Protein AF-A0A9E4KTX5-F1 (afdb_monomer_lite)

Foldseek 3Di:
DDDDPDDDPVVVVVVVVVVVVVVVVVVVVVVVVVVVVVVVVVVVLVVVLVVLVVQLVVCVVVVVLVSNLVSLVVNVVSDPDDPVSVVVSVVSVVVVVPDDDPDDDDDDPDPDPPPDDPLQVQLVVCVVVLVLVSNVVSLVVVCVVPVVPPDPSSLVSLLVSLLVVLLVCLLVLNLVVSLVSLVVSCVSPVDPVSVLSNLLSVLSNQLVVCPPPPLVSNLVSLVVCCVRPVVSNPSLVSNVVSLQVVLVVCVVVVNLVSSLVSCVVCVVSCPVVPCVVVNVVSVVSNVVVDD

Sequence (291 aa):
MALPRMIPPWFRFAVLGLCLAALLVLAGTGLWGWERGKASAHMLNQARLSNLREELDAHIAEGRIAEAVAIGEQLAAAEKLDWGRSEQIRVLRQQLQDQPAITPEAQVPQPTPVPRPAAFTRAEVAFANKDWAAALAQLEQLRTEDPDVVDVGYLNLMERIYIQWARELVQADRGEEALLQLEVAKALRGSPAVANEIKAALHYQESQSYWDTNWPRAIDEIRHIYTWDPEYVDTTHRLVQAVLLYRERAVWRGDSCLAFLYLDTIQDLLRELDLDHVREDLQQRCSAAGG

Radius of gyration: 29.67 Å; chains: 1; bounding box: 95×44×89 Å

Secondary structure (DSSP, 8-state):
--------HHHHHHHHHHHHHHHHHHHHHHHHHHHHHHHHHHHHHHHHHHHHHHHHHHHHHTT-HHHHHHHHHHHHHHS---HHHHHHHHHHHHHHHHS--------PPPP--PPPPHHHHHHHHHHHTT-HHHHHHHHHHHHHH-GGG-SHHHHHHHHHHHHHHHHHHHHTT-HHHHHHHHHHHHHH---HHHHHHHHHHHHHHHHHHTTTT-HHHHHHHHHHHHHH-TTSTTHHHHHHHHHHHHHHHHHHTT-HHHHHHHHHTTGGG-TTTT-HHHHHHHHHHHHHH--

Structure (mmCIF, N/CA/C/O backbone):
data_AF-A0A9E4KTX5-F1
#
_entry.id   AF-A0A9E4KTX5-F1
#
loop_
_atom_site.group_PDB
_atom_site.id
_atom_site.type_symbol
_atom_site.label_atom_id
_atom_site.label_alt_id
_atom_site.label_comp_id
_atom_site.label_asym_id
_atom_site.label_entity_id
_atom_site.label_seq_id
_atom_site.pdbx_PDB_ins_code
_atom_site.Cartn_x
_atom_site.Cartn_y
_atom_site.Cartn_z
_atom_site.occupancy
_atom_site.B_iso_or_equiv
_atom_site.auth_seq_id
_atom_site.auth_comp_id
_atom_site.auth_asym_id
_atom_site.auth_atom_id
_atom_site.pdbx_PDB_model_num
ATOM 1 N N . MET A 1 1 ? 65.678 16.283 47.564 1.00 46.09 1 MET A N 1
ATOM 2 C CA . MET A 1 1 ? 65.145 17.306 46.638 1.00 46.09 1 MET A CA 1
ATOM 3 C C . MET A 1 1 ? 63.661 17.034 46.426 1.00 46.09 1 MET A C 1
ATOM 5 O O . MET A 1 1 ? 63.326 15.910 46.099 1.00 46.09 1 MET A O 1
ATOM 9 N N . ALA A 1 2 ? 62.833 18.043 46.724 1.00 45.56 2 ALA A N 1
ATOM 10 C CA . ALA A 1 2 ? 61.385 18.201 46.495 1.00 45.56 2 ALA A CA 1
ATOM 11 C C . ALA A 1 2 ? 60.452 16.976 46.672 1.00 45.56 2 ALA A C 1
ATOM 13 O O . ALA A 1 2 ? 60.263 16.179 45.760 1.00 45.56 2 ALA A O 1
ATOM 14 N N . LEU A 1 3 ? 59.777 16.906 47.829 1.00 46.44 3 LEU A N 1
ATOM 15 C CA . LEU A 1 3 ? 58.562 16.102 48.031 1.00 46.44 3 LEU A CA 1
ATOM 16 C C . LEU A 1 3 ? 57.438 16.589 47.089 1.00 46.44 3 LEU A C 1
ATOM 18 O O . LEU A 1 3 ? 57.246 17.804 46.968 1.00 46.44 3 LEU A O 1
ATOM 22 N N . PRO A 1 4 ? 56.667 15.689 46.448 1.00 61.72 4 PRO A N 1
ATOM 23 C CA . PRO A 1 4 ? 55.545 16.081 45.605 1.00 61.72 4 PRO A CA 1
ATOM 24 C C . PRO A 1 4 ? 54.457 16.741 46.462 1.00 61.72 4 PRO A C 1
ATOM 26 O O . PRO A 1 4 ? 53.970 16.161 47.433 1.00 61.72 4 PRO A O 1
ATOM 29 N N . ARG A 1 5 ? 54.072 17.974 46.107 1.00 63.44 5 ARG A N 1
ATOM 30 C CA . ARG A 1 5 ? 52.943 18.681 46.724 1.00 63.44 5 ARG A CA 1
ATOM 31 C C . ARG A 1 5 ? 51.670 17.860 46.505 1.00 63.44 5 ARG A C 1
ATOM 33 O O . ARG A 1 5 ? 51.157 17.801 45.390 1.00 63.44 5 ARG A O 1
ATOM 40 N N . MET A 1 6 ? 51.166 17.231 47.568 1.00 67.81 6 MET A N 1
ATOM 41 C CA . MET A 1 6 ? 49.845 16.603 47.583 1.00 67.81 6 MET A CA 1
ATOM 42 C C . MET A 1 6 ? 48.803 17.675 47.266 1.00 67.81 6 MET A C 1
ATOM 44 O O . MET A 1 6 ? 48.586 18.599 48.048 1.00 67.81 6 MET A O 1
ATOM 48 N N . ILE A 1 7 ? 48.190 17.572 46.088 1.00 72.44 7 ILE A N 1
ATOM 49 C CA . ILE A 1 7 ? 47.091 18.446 45.688 1.00 72.44 7 ILE A CA 1
ATOM 50 C C . ILE A 1 7 ? 45.925 18.174 46.647 1.00 72.44 7 ILE A C 1
ATOM 52 O O . ILE A 1 7 ? 45.496 17.020 46.757 1.00 72.44 7 ILE A O 1
ATOM 56 N N . PRO A 1 8 ? 45.418 19.194 47.353 1.00 76.94 8 PRO A N 1
ATOM 57 C CA . PRO A 1 8 ? 44.371 18.995 48.335 1.00 76.94 8 PRO A CA 1
ATOM 58 C C . PRO A 1 8 ? 43.062 18.553 47.653 1.00 76.94 8 PRO A C 1
ATOM 60 O O . PRO A 1 8 ? 42.752 19.001 46.545 1.00 76.94 8 PRO A O 1
ATOM 63 N N . PRO A 1 9 ? 42.273 17.672 48.291 1.00 75.75 9 PRO A N 1
ATOM 64 C CA . PRO A 1 9 ? 41.125 17.012 47.663 1.00 75.75 9 PRO A CA 1
ATOM 65 C C . PRO A 1 9 ? 40.044 17.987 47.174 1.00 75.75 9 PRO A C 1
ATOM 67 O O . PRO A 1 9 ? 39.409 17.717 46.158 1.00 75.75 9 PRO A O 1
ATOM 70 N N . TRP A 1 10 ? 39.889 19.156 47.807 1.00 77.88 10 TRP A N 1
ATOM 71 C CA . TRP A 1 10 ? 38.947 20.197 47.367 1.00 77.88 10 TRP A CA 1
ATOM 72 C C . TRP A 1 10 ? 39.272 20.756 45.972 1.00 77.88 10 TRP A C 1
ATOM 74 O O . TRP A 1 10 ? 38.363 21.106 45.222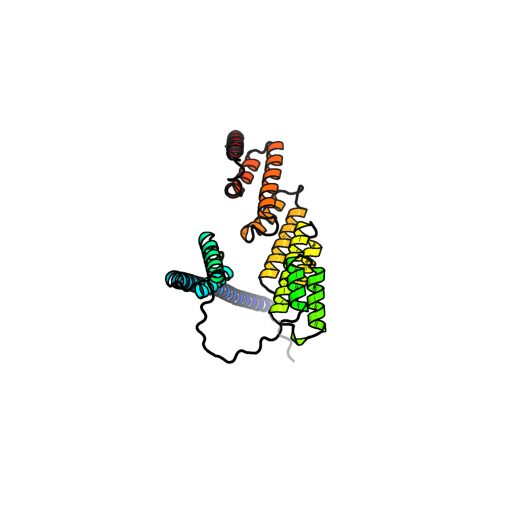 1.00 77.88 10 TRP A O 1
ATOM 84 N N . PHE A 1 11 ? 40.549 20.768 45.578 1.00 81.12 11 PHE A N 1
ATOM 85 C CA . PHE A 1 11 ? 40.973 21.249 44.263 1.00 81.12 11 PHE A CA 1
ATOM 86 C C . PHE A 1 11 ? 40.526 20.296 43.144 1.00 81.12 11 PHE A C 1
ATOM 88 O O . PHE A 1 11 ? 40.160 20.734 42.057 1.00 81.12 11 PHE A O 1
ATOM 95 N N . ARG A 1 12 ? 40.477 18.984 43.423 1.00 77.44 12 ARG A N 1
ATOM 96 C CA . ARG A 1 12 ? 39.971 17.981 42.471 1.00 77.44 12 ARG A CA 1
ATOM 97 C C . ARG A 1 12 ? 38.473 18.150 42.220 1.00 77.44 12 ARG A C 1
ATOM 99 O O . ARG A 1 12 ? 38.049 18.081 41.072 1.00 77.44 12 ARG A O 1
ATOM 106 N N . PHE A 1 13 ? 37.693 18.432 43.265 1.00 79.50 13 PHE A N 1
ATOM 107 C CA . PHE A 1 13 ? 36.256 18.694 43.131 1.00 79.50 13 PHE A CA 1
ATOM 108 C C . PHE A 1 13 ? 35.965 20.013 42.403 1.00 79.50 13 PHE A C 1
ATOM 110 O O . PHE A 1 13 ? 35.056 20.057 41.578 1.00 79.50 13 PHE A O 1
ATOM 117 N N . ALA A 1 14 ? 36.768 21.057 42.635 1.00 82.44 14 ALA A N 1
ATOM 118 C CA . ALA A 1 14 ? 36.624 22.336 41.938 1.00 82.44 14 ALA A CA 1
ATOM 119 C C . ALA A 1 14 ? 36.867 22.211 40.421 1.00 82.44 14 ALA A C 1
ATOM 121 O O . ALA A 1 14 ? 36.094 22.746 39.627 1.00 82.44 14 ALA A O 1
ATOM 122 N N . VAL A 1 15 ? 37.895 21.458 40.009 1.00 84.06 15 VAL A N 1
ATOM 123 C CA . VAL A 1 15 ? 38.186 21.214 38.584 1.00 84.06 15 VAL A CA 1
ATOM 124 C C . VAL A 1 15 ? 37.078 20.386 37.924 1.00 84.06 15 VAL A C 1
ATOM 126 O O . VAL A 1 15 ? 36.619 20.738 36.840 1.00 84.06 15 VAL A O 1
ATOM 129 N N . LEU A 1 16 ? 36.591 19.336 38.594 1.00 84.31 16 LEU A N 1
ATOM 130 C CA . LEU A 1 16 ? 35.486 18.508 38.092 1.00 84.31 16 LEU A CA 1
ATOM 131 C C . LEU A 1 16 ? 34.190 19.312 37.914 1.00 84.31 16 LEU A C 1
ATOM 133 O O . LEU A 1 16 ? 33.531 19.183 36.883 1.00 84.31 16 LEU A O 1
ATOM 137 N N . GLY A 1 17 ? 33.854 20.177 38.876 1.00 86.69 17 GLY A N 1
ATOM 138 C CA . GLY A 1 17 ? 32.685 21.054 38.786 1.00 86.69 17 GLY A CA 1
ATOM 139 C C . GLY A 1 17 ? 32.770 22.047 37.623 1.00 86.69 17 GLY A C 1
ATOM 140 O O . GLY A 1 17 ? 31.787 22.248 36.911 1.00 86.69 17 GLY A O 1
ATOM 141 N N . LEU A 1 18 ? 33.953 22.618 37.375 1.00 88.00 18 LEU A N 1
ATOM 142 C CA . LEU A 1 18 ? 34.165 23.577 36.289 1.00 88.00 18 LEU A CA 1
ATOM 143 C C . LEU A 1 18 ? 34.110 22.912 34.903 1.00 88.00 18 LEU A C 1
ATOM 145 O O . LEU A 1 18 ? 33.516 23.470 33.980 1.00 88.00 18 LEU A O 1
ATOM 149 N N . CYS A 1 19 ? 34.646 21.696 34.761 1.00 86.81 19 CYS A N 1
ATOM 150 C CA . CYS A 1 19 ? 34.501 20.907 33.535 1.00 86.81 19 CYS A CA 1
ATOM 151 C C . CYS A 1 19 ? 33.034 20.554 33.244 1.00 86.81 19 CYS A C 1
ATOM 153 O O . CYS A 1 19 ? 32.600 20.649 32.096 1.00 86.81 19 CYS A O 1
ATOM 155 N N . LEU A 1 20 ? 32.257 20.192 34.270 1.00 88.81 20 LEU A N 1
ATOM 156 C CA . LEU A 1 20 ? 30.836 19.875 34.112 1.00 88.81 20 LEU A CA 1
ATOM 157 C C . LEU A 1 20 ? 30.024 21.109 33.686 1.00 88.81 20 LEU A C 1
ATOM 159 O O . LEU A 1 20 ? 29.199 21.025 32.778 1.00 88.81 20 LEU A O 1
ATOM 163 N N . ALA A 1 21 ? 30.298 22.271 34.285 1.00 86.69 21 ALA A N 1
ATOM 164 C CA . ALA A 1 21 ? 29.657 23.529 33.906 1.00 86.69 21 ALA A CA 1
ATOM 165 C C . ALA A 1 21 ? 29.984 23.932 32.455 1.00 86.69 21 ALA A C 1
ATOM 167 O O . ALA A 1 21 ? 29.089 24.332 31.712 1.00 86.69 21 ALA A O 1
ATOM 168 N N . ALA A 1 22 ? 31.239 23.770 32.021 1.00 85.88 22 ALA A N 1
ATOM 169 C CA . ALA A 1 22 ? 31.639 24.042 30.640 1.00 85.88 22 ALA A CA 1
ATOM 170 C C . ALA A 1 22 ? 30.937 23.110 29.633 1.00 85.88 22 ALA A C 1
ATOM 172 O O . ALA A 1 22 ? 30.480 23.569 28.586 1.00 85.88 22 ALA A O 1
ATOM 173 N N . LEU A 1 23 ? 30.787 21.823 29.966 1.00 85.38 23 LEU A N 1
ATOM 174 C CA . LEU A 1 23 ? 30.044 20.865 29.140 1.00 85.38 23 LEU A CA 1
ATOM 175 C C . LEU A 1 23 ? 28.558 21.225 29.024 1.00 85.38 23 LEU A C 1
ATOM 177 O O . LEU A 1 23 ? 27.999 21.132 27.934 1.00 85.38 23 LEU A O 1
ATOM 181 N N . LEU A 1 24 ? 27.930 21.688 30.108 1.00 85.75 24 LEU A N 1
ATOM 182 C CA . LEU A 1 24 ? 26.529 22.119 30.086 1.00 85.75 24 LEU A CA 1
ATOM 183 C C . LEU A 1 24 ? 26.315 23.371 29.222 1.00 85.75 24 LEU A C 1
ATOM 185 O O . LEU A 1 24 ? 25.328 23.443 28.493 1.00 85.75 24 LEU A O 1
ATOM 189 N N . VAL A 1 25 ? 27.250 24.327 29.241 1.00 83.50 25 VAL A N 1
ATOM 190 C CA . VAL A 1 25 ? 27.189 25.516 28.372 1.00 83.50 25 VAL A CA 1
ATOM 191 C C . VAL A 1 25 ? 27.346 25.134 26.897 1.00 83.50 25 VAL A C 1
ATOM 193 O O . VAL A 1 25 ? 26.590 25.626 26.061 1.00 83.50 25 VAL A O 1
ATOM 196 N N . LEU A 1 26 ? 28.270 24.224 26.570 1.00 79.12 26 LEU A N 1
ATOM 197 C CA . LEU A 1 26 ? 28.454 23.728 25.199 1.00 79.12 26 LEU A CA 1
ATOM 198 C C . LEU A 1 26 ? 27.251 22.908 24.702 1.00 79.12 26 LEU A C 1
ATOM 200 O O . LEU A 1 26 ? 26.855 23.034 23.544 1.00 79.12 26 LEU A O 1
ATOM 204 N N . ALA A 1 27 ? 26.628 22.108 25.570 1.00 76.62 27 ALA A N 1
ATOM 205 C CA . ALA A 1 27 ? 25.407 21.379 25.235 1.00 76.62 27 ALA A CA 1
ATOM 206 C C . ALA A 1 27 ? 24.216 22.330 25.009 1.00 76.62 27 ALA A C 1
ATOM 208 O O . ALA A 1 27 ? 23.449 22.152 24.062 1.00 76.62 27 ALA A O 1
ATOM 209 N N . GLY A 1 28 ? 24.090 23.376 25.833 1.00 72.25 28 GLY A N 1
ATOM 210 C CA . GLY A 1 28 ? 23.030 24.378 25.710 1.00 72.25 28 GLY A CA 1
ATOM 211 C C . GLY A 1 28 ? 23.091 25.171 24.402 1.00 72.25 28 GLY A C 1
ATOM 212 O O . GLY A 1 28 ? 22.061 25.374 23.759 1.00 72.25 28 GLY A O 1
ATOM 213 N N . THR A 1 29 ? 24.284 25.578 23.955 1.00 72.31 29 THR A N 1
ATOM 214 C CA . THR A 1 29 ? 24.439 26.310 22.683 1.00 72.31 29 THR A CA 1
ATOM 215 C C . THR A 1 29 ? 24.218 25.420 21.458 1.00 72.31 29 THR A C 1
ATOM 217 O O . THR A 1 29 ? 23.645 25.885 20.471 1.00 72.31 29 THR A O 1
ATOM 220 N N . GLY A 1 30 ? 24.587 24.136 21.527 1.00 66.50 30 GLY A N 1
ATOM 221 C CA . GLY A 1 30 ? 24.311 23.158 20.469 1.00 66.50 30 GLY A CA 1
ATOM 222 C C . GLY A 1 30 ? 22.814 22.903 20.257 1.00 66.50 30 GLY A C 1
ATOM 223 O O . GLY A 1 30 ? 22.344 22.891 19.118 1.00 66.50 30 GLY A O 1
ATOM 224 N N . LEU A 1 31 ? 22.045 22.780 21.345 1.00 67.00 31 LEU A N 1
ATOM 225 C CA . LEU A 1 31 ? 20.591 22.577 21.276 1.00 67.00 31 LEU A CA 1
ATOM 226 C C . LEU A 1 31 ? 19.858 23.798 20.692 1.00 67.00 31 LEU A C 1
ATOM 228 O O . LEU A 1 31 ? 18.940 23.637 19.890 1.00 67.00 31 LEU A O 1
ATOM 232 N N . TRP A 1 32 ? 20.312 25.017 21.003 1.00 63.56 32 TRP A N 1
ATOM 233 C CA . TRP A 1 32 ? 19.724 26.254 20.468 1.00 63.56 32 TRP A CA 1
ATOM 234 C C . TRP A 1 32 ? 19.961 26.451 18.959 1.00 63.56 32 TRP A C 1
ATOM 236 O O . TRP A 1 32 ? 19.121 27.025 18.262 1.00 63.56 32 TRP A O 1
ATOM 246 N N . GLY A 1 33 ? 21.087 25.961 18.429 1.00 65.06 33 GLY A N 1
ATOM 247 C CA . GLY A 1 33 ? 21.372 25.986 16.990 1.00 65.06 33 GLY A CA 1
ATOM 248 C C . GLY A 1 33 ? 20.505 25.015 16.181 1.00 65.06 33 GLY A C 1
ATOM 249 O O . GLY A 1 33 ? 20.108 25.328 15.057 1.00 65.06 33 GLY A O 1
ATOM 250 N N . TRP A 1 34 ? 20.162 23.862 16.760 1.00 62.12 34 TRP A N 1
ATOM 251 C CA . TRP A 1 34 ? 19.388 22.819 16.081 1.00 62.12 34 TRP A CA 1
ATOM 252 C C . TRP A 1 34 ? 17.925 23.216 15.836 1.00 62.12 34 TRP A C 1
ATOM 254 O O . TRP A 1 34 ? 17.382 22.934 14.767 1.00 62.12 34 TRP A O 1
ATOM 264 N N . GLU A 1 35 ? 17.294 23.931 16.771 1.00 58.22 35 GLU A N 1
ATOM 265 C CA . GLU A 1 35 ? 15.907 24.385 16.597 1.00 58.22 35 GLU A CA 1
ATOM 266 C C . GLU A 1 35 ? 15.771 25.520 15.573 1.00 58.22 35 GLU A C 1
ATOM 268 O O . GLU A 1 35 ? 14.848 25.506 14.754 1.00 58.22 35 GLU A O 1
ATOM 273 N N . ARG A 1 36 ? 16.728 26.460 15.528 1.00 58.94 36 ARG A N 1
ATOM 274 C CA . ARG A 1 36 ? 16.731 27.531 14.512 1.00 58.94 36 ARG A CA 1
ATOM 275 C C . ARG A 1 36 ? 16.908 27.000 13.087 1.00 58.94 36 ARG A C 1
ATOM 277 O O . ARG A 1 36 ? 16.347 27.583 12.163 1.00 58.94 36 ARG A O 1
ATOM 284 N N . GLY A 1 37 ? 17.631 25.891 12.912 1.00 60.41 37 GLY A N 1
ATOM 285 C CA . GLY A 1 37 ? 17.800 25.238 11.609 1.00 60.41 37 GLY A CA 1
ATOM 286 C C . GLY A 1 37 ? 16.519 24.597 11.064 1.00 60.41 37 GLY A C 1
ATOM 287 O O . GLY A 1 37 ? 16.300 24.601 9.855 1.00 60.41 37 GLY A O 1
ATOM 288 N N . LYS A 1 38 ? 15.632 24.094 11.935 1.00 61.00 38 LYS A N 1
ATOM 289 C CA . LYS A 1 38 ? 14.333 23.546 11.505 1.00 61.00 38 LYS A CA 1
ATOM 290 C C . LYS A 1 38 ? 13.370 24.659 11.085 1.00 61.00 38 LYS A C 1
ATOM 292 O O . LYS A 1 38 ? 12.703 24.537 10.062 1.00 61.00 38 LYS A O 1
ATOM 297 N N . ALA A 1 39 ? 13.340 25.772 11.822 1.00 61.59 39 ALA A N 1
ATOM 298 C CA . ALA A 1 39 ? 12.455 26.901 11.524 1.00 61.59 39 ALA A CA 1
ATOM 299 C C . ALA A 1 39 ? 12.756 27.567 10.165 1.00 61.59 39 ALA A C 1
ATOM 301 O O . ALA A 1 39 ? 11.828 27.903 9.429 1.00 61.59 39 ALA A O 1
ATOM 302 N N . SER A 1 40 ? 14.034 27.718 9.795 1.00 60.31 40 SER A N 1
ATOM 303 C CA . SER A 1 40 ? 14.417 28.285 8.494 1.00 60.31 40 SER A CA 1
ATOM 304 C C . SER A 1 40 ? 14.100 27.349 7.325 1.00 60.31 40 SER A C 1
ATOM 306 O O . SER A 1 40 ? 13.635 27.814 6.285 1.00 60.31 40 SER A O 1
ATOM 308 N N . ALA A 1 41 ? 14.277 26.035 7.503 1.00 62.62 41 ALA A N 1
ATOM 309 C CA . ALA A 1 41 ? 13.918 25.037 6.498 1.00 62.62 41 ALA A CA 1
ATOM 310 C C . ALA A 1 41 ? 12.407 25.026 6.212 1.00 62.62 41 ALA A C 1
ATOM 312 O O . ALA A 1 41 ? 12.000 24.952 5.053 1.00 62.62 41 ALA A O 1
ATOM 313 N N . HIS A 1 42 ? 11.573 25.170 7.249 1.00 66.06 42 HIS A N 1
ATOM 314 C CA . HIS A 1 42 ? 10.122 25.255 7.078 1.00 66.06 42 HIS A CA 1
ATOM 315 C C . HIS A 1 42 ? 9.694 26.499 6.290 1.00 66.06 42 HIS A C 1
ATOM 317 O O . HIS A 1 42 ? 8.887 26.369 5.371 1.00 66.06 42 HIS A O 1
ATOM 323 N N . MET A 1 43 ? 10.260 27.678 6.581 1.00 66.25 43 MET A N 1
ATOM 324 C CA . MET A 1 43 ? 9.934 28.898 5.829 1.00 66.25 43 MET A CA 1
ATOM 325 C C . MET A 1 43 ? 10.361 28.810 4.359 1.00 66.25 43 MET A C 1
ATOM 327 O O . MET A 1 43 ? 9.596 29.193 3.476 1.00 66.25 43 MET A O 1
ATOM 331 N N . LEU A 1 44 ? 11.557 28.274 4.082 1.00 71.56 44 LEU A N 1
ATOM 332 C CA . LEU A 1 44 ? 12.045 28.124 2.707 1.00 71.56 44 LEU A CA 1
ATOM 333 C C . LEU A 1 44 ? 11.168 27.160 1.901 1.00 71.56 44 LEU A C 1
ATOM 335 O O . LEU A 1 44 ? 10.865 27.418 0.737 1.00 71.56 44 LEU A O 1
ATOM 339 N N . ASN A 1 45 ? 10.742 26.061 2.529 1.00 74.94 45 ASN A N 1
ATOM 340 C CA . ASN A 1 45 ? 9.889 25.078 1.875 1.00 74.94 45 ASN A CA 1
ATOM 341 C C . ASN A 1 45 ? 8.491 25.646 1.590 1.00 74.94 45 ASN A C 1
ATOM 343 O O . ASN A 1 45 ? 7.962 25.450 0.502 1.00 74.94 45 ASN A O 1
ATOM 347 N N . GLN A 1 46 ? 7.922 26.417 2.523 1.00 77.19 46 GLN A N 1
ATOM 348 C CA . GLN A 1 46 ? 6.630 27.080 2.317 1.00 77.19 46 GLN A CA 1
ATOM 349 C C . GLN A 1 46 ? 6.672 28.104 1.177 1.00 77.19 46 GLN A C 1
ATOM 351 O O . GLN A 1 46 ? 5.785 28.088 0.328 1.00 77.19 46 GLN A O 1
ATOM 356 N N . ALA A 1 47 ? 7.716 28.937 1.109 1.00 75.62 47 ALA A N 1
ATOM 357 C CA . ALA A 1 47 ? 7.885 29.908 0.024 1.00 75.62 47 ALA A CA 1
ATOM 358 C C . ALA A 1 47 ? 8.080 29.233 -1.347 1.00 75.62 47 ALA A C 1
ATOM 360 O O . ALA A 1 47 ? 7.599 29.717 -2.372 1.00 75.62 47 ALA A O 1
ATOM 361 N N . ARG A 1 48 ? 8.768 28.085 -1.378 1.00 79.56 48 ARG A N 1
ATOM 362 C CA . ARG A 1 48 ? 8.932 27.289 -2.598 1.00 79.56 48 ARG A CA 1
ATOM 363 C C . ARG A 1 48 ? 7.601 26.708 -3.079 1.00 79.56 48 ARG A C 1
ATOM 365 O O . ARG A 1 48 ? 7.298 26.802 -4.263 1.00 79.56 48 ARG A O 1
ATOM 372 N N . LEU A 1 49 ? 6.814 26.128 -2.172 1.00 83.00 49 LEU A N 1
ATOM 373 C CA . LEU A 1 49 ? 5.504 25.553 -2.494 1.00 83.00 49 LEU A CA 1
ATOM 374 C C . LEU A 1 49 ? 4.504 26.622 -2.944 1.00 83.00 49 LEU A C 1
ATOM 376 O O . LEU A 1 49 ? 3.745 26.385 -3.880 1.00 83.00 49 LEU A O 1
ATOM 380 N N . SER A 1 50 ? 4.516 27.809 -2.326 1.00 81.19 50 SER A N 1
ATOM 381 C CA . SER A 1 50 ? 3.663 28.915 -2.773 1.00 81.19 50 SER A CA 1
ATOM 382 C C . SER A 1 50 ? 4.008 29.367 -4.190 1.00 81.19 50 SER A C 1
ATOM 384 O O . SER A 1 50 ? 3.096 29.565 -4.983 1.00 81.19 50 SER A O 1
ATOM 386 N N . ASN A 1 51 ? 5.299 29.453 -4.526 1.00 82.12 51 ASN A N 1
ATOM 387 C CA . ASN A 1 51 ? 5.736 29.828 -5.871 1.00 82.12 51 ASN A CA 1
ATOM 388 C C . ASN A 1 51 ? 5.306 28.786 -6.922 1.00 82.12 51 ASN A C 1
ATOM 390 O O . ASN A 1 51 ? 4.742 29.142 -7.947 1.00 82.12 51 ASN A O 1
ATOM 394 N N . LEU A 1 52 ? 5.472 27.490 -6.624 1.00 82.31 52 LEU A N 1
ATOM 395 C CA . LEU A 1 52 ? 5.028 26.407 -7.516 1.00 82.31 52 LEU A CA 1
ATOM 396 C C . LEU A 1 52 ? 3.512 26.423 -7.765 1.00 82.31 52 LEU A C 1
ATOM 398 O O . LEU A 1 52 ? 3.067 26.106 -8.864 1.00 82.31 52 LEU A O 1
ATOM 402 N N . ARG A 1 53 ? 2.705 26.785 -6.760 1.00 85.12 53 ARG A N 1
ATOM 403 C CA . ARG A 1 53 ? 1.246 26.916 -6.919 1.00 85.12 53 ARG A CA 1
ATOM 404 C C . ARG A 1 53 ? 0.874 28.086 -7.823 1.00 85.12 53 ARG A C 1
ATOM 406 O O . ARG A 1 53 ? 0.014 27.926 -8.680 1.00 85.12 53 ARG A O 1
ATOM 413 N N . GLU A 1 54 ? 1.516 29.234 -7.626 1.00 87.62 54 GLU A N 1
ATOM 414 C CA . GLU A 1 54 ? 1.282 30.430 -8.440 1.00 87.62 54 GLU A CA 1
ATOM 415 C C . GLU A 1 54 ? 1.680 30.191 -9.902 1.00 87.62 54 GLU A C 1
ATOM 417 O O . GLU A 1 54 ? 0.916 30.503 -10.814 1.00 87.62 54 GLU A O 1
ATOM 422 N N . GLU A 1 55 ? 2.830 29.552 -10.124 1.00 80.38 55 GLU A N 1
ATOM 423 C CA . GLU A 1 55 ? 3.317 29.187 -11.454 1.00 80.38 55 GLU A CA 1
ATOM 424 C C . GLU A 1 55 ? 2.381 28.178 -12.141 1.00 80.38 55 GLU A C 1
ATOM 426 O O . GLU A 1 55 ? 2.014 28.367 -13.302 1.00 80.38 55 GLU A O 1
ATOM 431 N N . LEU A 1 56 ? 1.904 27.160 -11.413 1.00 85.44 56 LEU A N 1
ATOM 432 C CA . LEU A 1 56 ? 0.901 26.215 -11.913 1.00 85.44 56 LEU A CA 1
ATOM 433 C C . LEU A 1 56 ? -0.374 26.933 -12.374 1.00 85.44 56 LEU A C 1
ATOM 435 O O . LEU A 1 56 ? -0.842 26.699 -13.488 1.00 85.44 56 LEU A O 1
ATOM 439 N N . ASP A 1 57 ? -0.923 27.817 -11.539 1.00 84.12 57 ASP A N 1
ATOM 440 C CA . ASP A 1 57 ? -2.162 28.536 -11.843 1.00 84.12 57 ASP A CA 1
ATOM 441 C C . ASP A 1 57 ? -1.995 29.481 -13.042 1.00 84.12 57 ASP A C 1
ATOM 443 O O . ASP A 1 57 ? -2.892 29.567 -13.885 1.00 84.12 57 ASP A O 1
ATOM 447 N N . ALA A 1 58 ? -0.829 30.122 -13.180 1.00 84.94 58 ALA A N 1
ATOM 448 C CA . ALA A 1 58 ? -0.496 30.938 -14.345 1.00 84.94 58 ALA A CA 1
ATOM 449 C C . ALA A 1 58 ? -0.442 30.100 -15.634 1.00 84.94 58 ALA A C 1
ATOM 451 O O . ALA A 1 58 ? -1.079 30.446 -16.630 1.00 84.94 58 ALA A O 1
ATOM 452 N N . HIS A 1 59 ? 0.240 28.950 -15.614 1.00 81.94 59 HIS A N 1
ATOM 453 C CA . HIS A 1 59 ? 0.315 28.064 -16.778 1.00 81.94 59 HIS A CA 1
ATOM 454 C C . HIS A 1 59 ? -1.051 27.503 -17.192 1.00 81.94 59 HIS A C 1
ATOM 456 O O . HIS A 1 59 ? -1.330 27.400 -18.390 1.00 81.94 59 HIS A O 1
ATOM 462 N N . ILE A 1 60 ? -1.922 27.198 -16.226 1.00 80.25 60 ILE A N 1
ATOM 463 C CA . ILE A 1 60 ? -3.302 26.771 -16.486 1.00 80.25 60 ILE A CA 1
ATOM 464 C C . ILE A 1 60 ? -4.115 27.911 -17.111 1.00 80.25 60 ILE A C 1
ATOM 466 O O . ILE A 1 60 ? -4.792 27.693 -18.116 1.00 80.25 60 ILE A O 1
ATOM 470 N N . ALA A 1 61 ? -4.033 29.125 -16.558 1.00 80.31 61 ALA A N 1
ATOM 471 C CA . ALA A 1 61 ? -4.764 30.290 -17.060 1.00 80.31 61 ALA A CA 1
ATOM 472 C C . ALA A 1 61 ? -4.336 30.690 -18.482 1.00 80.31 61 ALA A C 1
ATOM 474 O O . ALA A 1 61 ? -5.161 31.116 -19.290 1.00 80.31 61 ALA A O 1
ATOM 475 N N . GLU A 1 62 ? -3.054 30.521 -18.800 1.00 82.00 62 GLU A N 1
ATOM 476 C CA . GLU A 1 62 ? -2.474 30.827 -20.109 1.00 82.00 62 GLU A CA 1
ATOM 477 C C . GLU A 1 62 ? -2.616 29.675 -21.122 1.00 82.00 62 GLU A C 1
ATOM 479 O O . GLU A 1 62 ? -2.172 29.798 -22.264 1.00 82.00 62 GLU A O 1
ATOM 484 N N . GLY A 1 63 ? -3.236 28.553 -20.731 1.00 77.25 63 GLY A N 1
ATOM 485 C CA . GLY A 1 63 ? -3.465 27.397 -21.603 1.00 77.25 63 GLY A CA 1
ATOM 486 C C . GLY A 1 63 ? -2.191 26.633 -21.984 1.00 77.25 63 GLY A C 1
ATOM 487 O O . GLY A 1 63 ? -2.201 25.845 -22.930 1.00 77.25 63 GLY A O 1
ATOM 488 N N . ARG A 1 64 ? -1.089 26.844 -21.257 1.00 83.38 64 ARG A N 1
ATOM 489 C CA . ARG A 1 64 ? 0.190 26.142 -21.429 1.00 83.38 64 ARG A CA 1
ATOM 490 C C . ARG A 1 64 ? 0.152 24.790 -20.717 1.00 83.38 64 ARG A C 1
ATOM 492 O O . ARG A 1 64 ? 0.696 24.618 -19.628 1.00 83.38 64 ARG A O 1
ATOM 499 N N . ILE A 1 65 ? -0.559 23.840 -21.326 1.00 81.56 65 ILE A N 1
ATOM 500 C CA . ILE A 1 65 ? -0.889 22.542 -20.716 1.00 81.56 65 ILE A CA 1
ATOM 501 C C . ILE A 1 65 ? 0.365 21.707 -20.404 1.00 81.56 65 ILE A C 1
ATOM 503 O O . ILE A 1 65 ? 0.425 21.083 -19.348 1.00 81.56 65 ILE A O 1
ATOM 507 N N . ALA A 1 66 ? 1.382 21.713 -21.273 1.00 83.44 66 ALA A N 1
ATOM 508 C CA . ALA A 1 66 ? 2.605 20.928 -21.071 1.00 83.44 66 ALA A CA 1
ATOM 509 C C . ALA A 1 66 ? 3.399 21.398 -19.841 1.00 83.44 66 ALA A C 1
ATOM 511 O O . ALA A 1 66 ? 3.814 20.595 -19.004 1.00 83.44 66 ALA A O 1
ATOM 512 N N . GLU A 1 67 ? 3.562 22.710 -19.706 1.00 83.50 67 GLU A N 1
ATOM 513 C CA . GLU A 1 67 ? 4.247 23.346 -18.588 1.00 83.50 67 GLU A CA 1
ATOM 514 C C . GLU A 1 67 ? 3.434 23.224 -17.293 1.00 83.50 67 GLU A C 1
ATOM 516 O O . GLU A 1 67 ? 3.999 22.921 -16.242 1.00 83.50 67 GLU A O 1
ATOM 521 N N . ALA A 1 68 ? 2.105 23.359 -17.369 1.00 83.62 68 ALA A N 1
ATOM 522 C CA . ALA A 1 68 ? 1.218 23.151 -16.227 1.00 83.62 68 ALA A CA 1
ATOM 523 C C . ALA A 1 68 ? 1.332 21.725 -15.658 1.00 83.62 68 ALA A C 1
ATOM 525 O O . ALA A 1 68 ? 1.404 21.551 -14.443 1.00 83.62 68 ALA A O 1
ATOM 526 N N . VAL A 1 69 ? 1.404 20.697 -16.514 1.00 85.31 69 VAL A N 1
ATOM 527 C CA . VAL A 1 69 ? 1.601 19.307 -16.065 1.00 85.31 69 VAL A CA 1
ATOM 528 C C . VAL A 1 69 ? 2.954 19.143 -15.370 1.00 85.31 69 VAL A C 1
ATOM 530 O O . VAL A 1 69 ? 3.008 18.560 -14.288 1.00 85.31 69 VAL A O 1
ATOM 533 N N . ALA A 1 70 ? 4.030 19.701 -15.930 1.00 83.06 70 ALA A N 1
ATOM 534 C CA . ALA A 1 70 ? 5.366 19.590 -15.346 1.00 83.06 70 ALA A CA 1
ATOM 535 C C . ALA A 1 70 ? 5.462 20.245 -13.954 1.00 83.06 70 ALA A C 1
ATOM 537 O O . ALA A 1 70 ? 6.015 19.653 -13.025 1.00 83.06 70 ALA A O 1
ATOM 538 N N . ILE A 1 71 ? 4.898 21.446 -13.784 1.00 81.38 71 ILE A N 1
ATOM 539 C CA . ILE A 1 71 ? 4.867 22.137 -12.485 1.00 81.38 71 ILE A CA 1
ATOM 540 C C . ILE A 1 71 ? 3.935 21.414 -11.501 1.00 81.38 71 ILE A C 1
ATOM 542 O O . ILE A 1 71 ? 4.271 21.265 -10.324 1.00 81.38 71 ILE A O 1
ATOM 546 N N . GLY A 1 72 ? 2.798 20.898 -11.975 1.00 83.75 72 GLY A N 1
ATOM 547 C CA . GLY A 1 72 ? 1.869 20.109 -11.168 1.00 83.75 72 GLY A CA 1
ATOM 548 C C . GLY A 1 72 ? 2.507 18.843 -10.590 1.00 83.75 72 GLY A C 1
ATOM 549 O O . GLY A 1 72 ? 2.314 18.539 -9.413 1.00 83.75 72 GLY A O 1
ATOM 550 N N . GLU A 1 73 ? 3.327 18.141 -11.373 1.00 85.12 73 GLU A N 1
ATOM 551 C CA . GLU A 1 73 ? 4.076 16.964 -10.911 1.00 85.12 73 GLU A CA 1
ATOM 552 C C . GLU A 1 73 ? 5.148 17.324 -9.872 1.00 85.12 73 GLU A C 1
ATOM 554 O O . GLU A 1 73 ? 5.319 16.604 -8.886 1.00 85.12 73 GLU A O 1
ATOM 559 N N . GLN A 1 74 ? 5.823 18.468 -10.031 1.00 82.62 74 GLN A N 1
ATOM 560 C CA . GLN A 1 74 ? 6.760 18.972 -9.021 1.00 82.62 74 GLN A CA 1
ATOM 561 C C . GLN A 1 74 ? 6.056 19.333 -7.709 1.00 82.62 74 GLN A C 1
ATOM 563 O O . GLN A 1 74 ? 6.577 19.037 -6.632 1.00 82.62 74 GLN A O 1
ATOM 568 N N . LEU A 1 75 ? 4.874 19.947 -7.787 1.00 82.44 75 LEU A N 1
ATOM 569 C CA . LEU A 1 75 ? 4.074 20.284 -6.615 1.00 82.44 75 LEU A CA 1
ATOM 570 C C . LEU A 1 75 ? 3.567 19.015 -5.905 1.00 82.44 75 LEU A C 1
ATOM 572 O O . LEU A 1 75 ? 3.687 18.921 -4.686 1.00 82.44 75 LEU A O 1
ATOM 576 N N . ALA A 1 76 ? 3.099 18.015 -6.660 1.00 78.94 76 ALA A N 1
ATOM 577 C CA . ALA A 1 76 ? 2.669 16.716 -6.132 1.00 78.94 76 ALA A CA 1
ATOM 578 C C . ALA A 1 76 ? 3.805 15.935 -5.450 1.00 78.94 76 ALA A C 1
ATOM 580 O O . ALA A 1 76 ? 3.578 15.228 -4.471 1.00 78.94 76 ALA A O 1
ATOM 581 N N . ALA A 1 77 ? 5.038 16.070 -5.946 1.00 75.69 77 ALA A N 1
ATOM 582 C CA . ALA A 1 77 ? 6.211 15.453 -5.332 1.00 75.69 77 ALA A CA 1
ATOM 583 C C . ALA A 1 77 ? 6.644 16.148 -4.028 1.00 75.69 77 ALA A C 1
ATOM 585 O O . ALA A 1 77 ? 7.311 15.533 -3.193 1.00 75.69 77 ALA A O 1
ATOM 586 N N . ALA A 1 78 ? 6.304 17.428 -3.858 1.00 71.06 78 ALA A N 1
ATOM 587 C CA . ALA A 1 78 ? 6.742 18.243 -2.730 1.00 71.06 78 ALA A CA 1
ATOM 588 C C . ALA A 1 78 ? 5.693 18.356 -1.607 1.00 71.06 78 ALA A C 1
ATOM 590 O O . ALA A 1 78 ? 6.057 18.646 -0.465 1.00 71.06 78 ALA A O 1
ATOM 591 N N . GLU A 1 79 ? 4.411 18.124 -1.902 1.00 76.69 79 GLU A N 1
ATOM 592 C CA . GLU A 1 79 ? 3.312 18.265 -0.948 1.00 76.69 79 GLU A CA 1
ATOM 593 C C . GLU A 1 79 ? 2.137 17.327 -1.261 1.00 76.69 79 GLU A C 1
ATOM 595 O O . GLU A 1 79 ? 1.855 17.001 -2.411 1.00 76.69 79 GLU A O 1
ATOM 600 N N . LYS A 1 80 ? 1.396 16.935 -0.216 1.00 72.38 80 LYS A N 1
ATOM 601 C CA . LYS A 1 80 ? 0.113 16.244 -0.363 1.00 72.38 80 LYS A CA 1
ATOM 602 C C . LYS A 1 80 ? -0.928 17.202 -0.954 1.00 72.38 80 LYS A C 1
ATOM 604 O O . LYS A 1 80 ? -1.430 18.081 -0.256 1.00 72.38 80 LYS A O 1
ATOM 609 N N . LEU A 1 81 ? -1.248 17.012 -2.229 1.00 72.31 81 LEU A N 1
ATOM 610 C CA . LEU A 1 81 ? -2.288 17.764 -2.925 1.00 72.31 81 LEU A CA 1
ATOM 611 C C . LEU A 1 81 ? -3.688 17.381 -2.434 1.00 72.31 81 LEU A C 1
ATOM 613 O O . LEU A 1 81 ? -3.943 16.240 -2.044 1.00 72.31 81 LEU A O 1
ATOM 617 N N . ASP A 1 82 ? -4.613 18.338 -2.487 1.00 63.59 82 ASP A N 1
ATOM 618 C CA . ASP A 1 82 ? -6.035 18.041 -2.360 1.00 63.59 82 ASP A CA 1
ATOM 619 C C . ASP A 1 82 ? -6.563 17.310 -3.609 1.00 63.59 82 ASP A C 1
ATOM 621 O O . ASP A 1 82 ? -5.931 17.274 -4.674 1.00 63.59 82 ASP A O 1
ATOM 625 N N . TRP A 1 83 ? -7.737 16.694 -3.464 1.00 45.66 83 TRP A N 1
ATOM 626 C CA . TRP A 1 83 ? -8.369 15.912 -4.525 1.00 45.66 83 TRP A CA 1
ATOM 627 C C . TRP A 1 83 ? -8.639 16.744 -5.785 1.00 45.66 83 TRP A C 1
ATOM 629 O O . TRP A 1 83 ? -8.355 16.282 -6.888 1.00 45.66 83 TRP A O 1
ATOM 639 N N . GLY A 1 84 ? -9.113 17.985 -5.633 1.00 60.84 84 GLY A N 1
ATOM 640 C CA . GLY A 1 84 ? -9.444 18.850 -6.766 1.00 60.84 84 GLY A CA 1
ATOM 641 C C . GLY A 1 84 ? -8.217 19.183 -7.609 1.00 60.84 84 GLY A C 1
ATOM 642 O O . GLY A 1 84 ? -8.270 19.128 -8.837 1.00 60.84 84 GLY A O 1
ATOM 643 N N . ARG A 1 85 ? -7.082 19.454 -6.960 1.00 72.31 85 ARG A N 1
ATOM 644 C CA . ARG A 1 85 ? -5.828 19.783 -7.647 1.00 72.31 85 ARG A CA 1
ATOM 645 C C . ARG A 1 85 ? -5.157 18.566 -8.280 1.00 72.31 85 ARG A C 1
ATOM 647 O O . ARG A 1 85 ? -4.605 18.667 -9.374 1.00 72.31 85 ARG A O 1
ATOM 654 N N . SER A 1 86 ? -5.254 17.407 -7.631 1.00 68.12 86 SER A N 1
ATOM 655 C CA . SER A 1 86 ? -4.769 16.133 -8.183 1.00 68.12 86 SER A CA 1
ATOM 656 C C . SER A 1 86 ? -5.546 15.744 -9.444 1.00 68.12 86 SER A C 1
ATOM 658 O O . SER A 1 86 ? -4.958 15.379 -10.463 1.00 68.12 86 SER A O 1
ATOM 660 N N . GLU A 1 87 ? -6.868 15.900 -9.397 1.00 66.75 87 GLU A N 1
ATOM 661 C CA . GLU A 1 87 ? -7.760 15.665 -10.529 1.00 66.75 87 GLU A CA 1
ATOM 662 C C . GLU A 1 87 ? -7.502 16.654 -11.676 1.00 66.75 87 GLU A C 1
ATOM 664 O O . GLU A 1 87 ? -7.443 16.262 -12.840 1.00 66.75 87 GLU A O 1
ATOM 669 N N . GLN A 1 88 ? -7.245 17.926 -11.363 1.00 72.12 88 GLN A N 1
ATOM 670 C CA . GLN A 1 88 ? -6.910 18.943 -12.360 1.00 72.12 88 GLN A CA 1
ATOM 671 C C . GLN A 1 88 ? -5.631 18.596 -13.139 1.00 72.12 88 GLN A C 1
ATOM 673 O O . GLN A 1 88 ? -5.624 18.665 -14.367 1.00 72.12 88 GLN A O 1
ATOM 678 N N . ILE A 1 89 ? -4.566 18.159 -12.455 1.00 79.75 89 ILE A N 1
ATOM 679 C CA . ILE A 1 89 ? -3.314 17.727 -13.106 1.00 79.75 89 ILE A CA 1
ATOM 680 C C . ILE A 1 89 ? -3.545 16.474 -13.962 1.00 79.75 89 ILE A C 1
ATOM 682 O O . ILE A 1 89 ? -3.009 16.374 -15.069 1.00 79.75 89 ILE A O 1
ATOM 686 N N . ARG A 1 90 ? -4.381 15.536 -13.495 1.00 82.44 90 ARG A N 1
ATOM 687 C CA . ARG A 1 90 ? -4.769 14.340 -14.260 1.00 82.44 90 ARG A CA 1
ATOM 688 C C . ARG A 1 90 ? -5.457 14.712 -15.574 1.00 82.44 90 ARG A C 1
ATOM 690 O O . ARG A 1 90 ? -5.082 14.188 -16.622 1.00 82.44 90 ARG A O 1
ATOM 697 N N . VAL A 1 91 ? -6.418 15.634 -15.528 1.00 77.06 91 VAL A N 1
ATOM 698 C CA . VAL A 1 91 ? -7.136 16.120 -16.716 1.00 77.06 91 VAL A CA 1
ATOM 699 C C . VAL A 1 91 ? -6.189 16.836 -17.681 1.00 77.06 91 VAL A C 1
ATOM 701 O O . VAL A 1 91 ? -6.237 16.563 -18.877 1.00 77.06 91 VAL A O 1
ATOM 704 N N . LEU A 1 92 ? -5.286 17.689 -17.186 1.00 81.12 92 LEU A N 1
ATOM 705 C CA . LEU A 1 92 ? -4.289 18.374 -18.022 1.00 81.12 92 LEU A CA 1
ATOM 706 C C . LEU A 1 92 ? -3.348 17.381 -18.722 1.00 81.12 92 LEU A C 1
ATOM 708 O O . LEU A 1 92 ? -3.047 17.538 -19.904 1.00 81.12 92 LEU A O 1
ATOM 712 N N . ARG A 1 93 ? -2.930 16.315 -18.030 1.00 84.94 93 ARG A N 1
ATOM 713 C CA . ARG A 1 93 ? -2.118 15.242 -18.623 1.00 84.94 93 ARG A CA 1
ATOM 714 C C . ARG A 1 93 ? -2.870 14.515 -19.737 1.00 84.94 93 ARG A C 1
ATOM 716 O O . ARG A 1 93 ? -2.291 14.272 -20.791 1.00 84.94 93 ARG A O 1
ATOM 723 N N . GLN A 1 94 ? -4.146 14.204 -19.520 1.00 81.06 94 GLN A N 1
ATOM 724 C CA . GLN A 1 94 ? -4.994 13.583 -20.536 1.00 81.06 94 GLN A CA 1
ATOM 725 C C . GLN A 1 94 ? -5.154 14.505 -21.755 1.00 81.06 94 GLN A C 1
ATOM 727 O O . GLN A 1 94 ? -4.947 14.081 -22.886 1.00 81.06 94 GLN A O 1
ATOM 732 N N . GLN A 1 95 ? -5.406 15.797 -21.531 1.00 80.75 95 GLN A N 1
ATOM 733 C CA . GLN A 1 95 ? -5.495 16.797 -22.600 1.00 80.75 95 GLN A CA 1
ATOM 734 C C . GLN A 1 95 ? -4.193 16.943 -23.393 1.00 80.75 95 GLN A C 1
ATOM 736 O O . GLN A 1 95 ? -4.237 17.184 -24.596 1.00 80.75 95 GLN A O 1
ATOM 741 N N . LEU A 1 96 ? -3.038 16.810 -22.738 1.00 82.25 96 LEU A N 1
ATOM 742 C CA . LEU A 1 96 ? -1.740 16.827 -23.409 1.00 82.25 96 LEU A CA 1
ATOM 743 C C . LEU A 1 96 ? -1.529 15.582 -24.285 1.00 82.25 96 LEU A C 1
ATOM 745 O O . LEU A 1 96 ? -0.929 15.683 -25.349 1.00 82.25 96 LEU A O 1
ATOM 749 N N . GLN A 1 97 ? -2.032 14.423 -23.853 1.00 79.88 97 GLN A N 1
ATOM 750 C CA . GLN A 1 97 ? -1.975 13.167 -24.612 1.00 79.88 97 GLN A CA 1
ATOM 751 C C . GLN A 1 97 ? -2.948 13.156 -25.799 1.00 79.88 97 GLN A C 1
ATOM 753 O O . GLN A 1 97 ? -2.633 12.581 -26.839 1.00 79.88 97 GLN A O 1
ATOM 758 N N . ASP A 1 98 ? -4.091 13.828 -25.655 1.00 75.38 98 ASP A N 1
ATOM 759 C CA . ASP A 1 98 ? -5.137 13.920 -26.677 1.00 75.38 98 ASP A CA 1
ATOM 760 C C . ASP A 1 98 ? -4.920 15.085 -27.664 1.00 75.38 98 ASP A C 1
ATOM 762 O O . ASP A 1 98 ? -5.648 15.206 -28.655 1.00 75.38 98 ASP A O 1
ATOM 766 N N . GLN A 1 99 ? -3.923 15.950 -27.433 1.00 67.69 99 GLN A N 1
ATOM 767 C CA . GLN A 1 99 ? -3.578 17.015 -28.374 1.00 67.69 99 GLN A CA 1
ATOM 768 C C . GLN A 1 99 ? -2.934 16.424 -29.641 1.00 67.69 99 GLN A C 1
ATOM 770 O O . GLN A 1 99 ? -1.868 15.808 -29.564 1.00 67.69 99 GLN A O 1
ATOM 775 N N . PRO A 1 100 ? -3.530 16.626 -30.835 1.00 51.50 100 PRO A N 1
ATOM 776 C CA . PRO A 1 100 ? -2.897 16.225 -32.082 1.00 51.50 100 PRO A CA 1
ATOM 777 C C . PRO A 1 100 ? -1.600 17.018 -32.245 1.00 51.50 100 PRO A C 1
ATOM 779 O O . PRO A 1 100 ? -1.609 18.246 -32.182 1.00 51.50 100 PRO A O 1
ATOM 782 N N . ALA A 1 101 ? -0.481 16.322 -32.451 1.00 49.81 101 ALA A N 1
ATOM 783 C CA . ALA A 1 101 ? 0.814 16.952 -32.671 1.00 49.81 101 ALA A CA 1
ATOM 784 C C . ALA A 1 101 ? 0.772 17.821 -33.941 1.00 49.81 101 ALA A C 1
ATOM 786 O O . ALA A 1 101 ? 0.944 17.330 -35.055 1.00 49.81 101 ALA A O 1
ATOM 787 N N . ILE A 1 102 ? 0.534 19.124 -33.785 1.00 42.56 102 ILE A N 1
ATOM 788 C CA . ILE A 1 102 ? 0.749 20.107 -34.846 1.00 42.56 102 ILE A CA 1
ATOM 789 C C . ILE A 1 102 ? 2.213 20.522 -34.734 1.00 42.56 102 ILE A C 1
ATOM 791 O O . ILE A 1 102 ? 2.557 21.430 -33.983 1.00 42.56 102 ILE A O 1
ATOM 795 N N . THR A 1 103 ? 3.103 19.818 -35.426 1.00 42.03 103 THR A N 1
ATOM 796 C CA . THR A 1 103 ? 4.503 20.239 -35.544 1.00 42.03 103 THR A CA 1
ATOM 797 C C . THR A 1 103 ? 4.656 21.058 -36.828 1.00 42.03 103 THR A C 1
ATOM 799 O O . THR A 1 103 ? 4.495 20.496 -37.911 1.00 42.03 103 THR A O 1
ATOM 802 N N . PRO A 1 104 ? 4.961 22.369 -36.764 1.00 41.44 104 PRO A N 1
ATOM 803 C CA . PRO A 1 104 ? 5.471 23.098 -37.915 1.00 41.44 104 PRO A CA 1
ATOM 804 C C . PRO A 1 104 ? 6.851 22.541 -38.264 1.00 41.44 104 PRO A C 1
ATOM 806 O O . PRO A 1 104 ? 7.734 22.440 -37.413 1.00 41.44 104 PRO A O 1
ATOM 809 N N . GLU A 1 105 ? 7.011 22.166 -39.525 1.00 45.47 105 GLU A N 1
ATOM 810 C CA . GLU A 1 105 ? 8.229 21.627 -40.112 1.00 45.47 105 GLU A CA 1
ATOM 811 C C . GLU A 1 105 ? 9.366 22.664 -40.050 1.00 45.47 105 GLU A C 1
ATOM 813 O O . GLU A 1 105 ? 9.501 23.533 -40.908 1.00 45.47 105 GLU A O 1
ATOM 818 N N . ALA A 1 106 ? 10.194 22.578 -39.009 1.00 38.47 106 ALA A N 1
ATOM 819 C CA . ALA A 1 106 ? 11.543 23.123 -39.010 1.00 38.47 106 ALA A CA 1
ATOM 820 C C . ALA A 1 106 ? 12.499 21.955 -39.268 1.00 38.47 106 ALA A C 1
ATOM 822 O O . ALA A 1 106 ? 12.670 21.076 -38.423 1.00 38.47 106 ALA A O 1
ATOM 823 N N . GLN A 1 107 ? 13.091 21.933 -40.463 1.00 38.69 107 GLN A N 1
ATOM 824 C CA . GLN A 1 107 ? 14.097 20.959 -40.878 1.00 38.69 107 GLN A CA 1
ATOM 825 C C . GLN A 1 107 ? 15.382 21.144 -40.056 1.00 38.69 107 GLN A C 1
ATOM 827 O O . GLN A 1 107 ? 16.335 21.795 -40.475 1.00 38.69 107 GLN A O 1
ATOM 832 N N . VAL A 1 108 ? 15.399 20.564 -38.861 1.00 38.00 108 VAL A N 1
ATOM 833 C CA . VAL A 1 108 ? 16.626 20.171 -38.167 1.00 38.00 108 VAL A CA 1
ATOM 834 C C . VAL A 1 108 ? 16.998 18.799 -38.740 1.00 38.00 108 VAL A C 1
ATOM 836 O O . VAL A 1 108 ? 16.095 17.970 -38.881 1.00 38.00 108 VAL A O 1
ATOM 839 N N . PRO A 1 109 ? 18.259 18.527 -39.128 1.00 35.75 109 PRO A N 1
ATOM 840 C CA . PRO A 1 109 ? 18.643 17.199 -39.597 1.00 35.75 109 PRO A CA 1
ATOM 841 C C . PRO A 1 109 ? 18.202 16.167 -38.556 1.00 35.75 109 PRO A C 1
ATOM 843 O O . PRO A 1 109 ? 18.635 16.226 -37.405 1.00 35.75 109 PRO A O 1
ATOM 846 N N . GLN A 1 110 ? 17.287 15.276 -38.952 1.00 32.84 110 GLN A N 1
ATOM 847 C CA . GLN A 1 110 ? 16.807 14.200 -38.095 1.00 32.84 110 GLN A CA 1
ATOM 848 C C . GLN A 1 110 ? 18.031 13.428 -37.584 1.00 32.84 110 GLN A C 1
ATOM 850 O O . GLN A 1 110 ? 18.790 12.915 -38.414 1.00 32.84 110 GLN A O 1
ATOM 855 N N . PRO A 1 111 ? 18.251 13.307 -36.261 1.00 37.16 111 PRO A N 1
ATOM 856 C CA . PRO A 1 111 ? 19.075 12.216 -35.779 1.00 37.16 111 PRO A CA 1
ATOM 857 C C . PRO A 1 111 ? 18.420 10.936 -36.297 1.00 37.16 111 PRO A C 1
ATOM 859 O O . PRO A 1 111 ? 17.215 10.734 -36.129 1.00 37.16 111 PRO A O 1
ATOM 862 N N . THR A 1 112 ? 19.194 10.118 -37.004 1.00 36.81 112 THR A N 1
ATOM 863 C CA . THR A 1 112 ? 18.780 8.790 -37.457 1.00 36.81 112 THR A CA 1
ATOM 864 C C . THR A 1 112 ? 18.059 8.100 -36.294 1.00 36.81 112 THR A C 1
ATOM 866 O O . THR A 1 112 ? 18.638 8.066 -35.204 1.00 36.81 112 THR A O 1
ATOM 869 N N . PRO A 1 113 ? 16.821 7.588 -36.454 1.00 40.41 113 PRO A N 1
ATOM 870 C CA . PRO A 1 113 ? 16.167 6.842 -35.391 1.00 40.41 113 PRO A CA 1
ATOM 871 C C . PRO A 1 113 ? 17.076 5.665 -35.058 1.00 40.41 113 PRO A C 1
ATOM 873 O O . PRO A 1 113 ? 17.236 4.766 -35.883 1.00 40.41 113 PRO A O 1
ATOM 876 N N . VAL A 1 114 ? 17.733 5.694 -33.898 1.00 47.44 114 VAL A N 1
ATOM 877 C CA . VAL A 1 114 ? 18.440 4.515 -33.406 1.00 47.44 114 VAL A CA 1
ATOM 878 C C . VAL A 1 114 ? 17.345 3.472 -33.193 1.00 47.44 114 VAL A C 1
ATOM 880 O O . VAL A 1 114 ? 16.417 3.735 -32.421 1.00 47.44 114 VAL A O 1
ATOM 883 N N . PRO A 1 115 ? 17.355 2.342 -33.921 1.00 56.06 115 PRO A N 1
ATOM 884 C CA . PRO A 1 115 ? 16.318 1.338 -33.770 1.00 56.06 115 PRO A CA 1
ATOM 885 C C . PRO A 1 115 ? 16.305 0.873 -32.316 1.00 56.06 115 PRO A C 1
ATOM 887 O O . PRO A 1 115 ? 17.325 0.413 -31.805 1.00 56.06 115 PRO A O 1
ATOM 890 N N . ARG A 1 116 ? 15.159 1.007 -31.639 1.00 63.34 116 ARG A N 1
ATOM 891 C CA . ARG A 1 116 ? 14.992 0.460 -30.292 1.00 63.34 116 ARG A CA 1
ATOM 892 C C . ARG A 1 116 ? 15.238 -1.056 -30.366 1.00 63.34 116 ARG A C 1
ATOM 894 O O . ARG A 1 116 ? 14.624 -1.707 -31.216 1.00 63.34 116 ARG A O 1
ATOM 901 N N . PRO A 1 117 ? 16.104 -1.631 -29.516 1.00 73.44 117 PRO A N 1
ATOM 902 C CA . PRO A 1 117 ? 16.403 -3.056 -29.575 1.00 73.44 117 PRO A CA 1
ATOM 903 C C . PRO A 1 117 ? 15.139 -3.911 -29.432 1.00 73.44 117 PRO A C 1
ATOM 905 O O . PRO A 1 117 ? 14.314 -3.675 -28.548 1.00 73.44 117 PRO A O 1
ATOM 908 N N . ALA A 1 118 ? 14.994 -4.940 -30.272 1.00 80.19 118 ALA A N 1
ATOM 909 C CA . ALA A 1 118 ? 13.801 -5.793 -30.292 1.00 80.19 118 ALA A CA 1
ATOM 910 C C . ALA A 1 118 ? 13.524 -6.478 -28.937 1.00 80.19 118 ALA A C 1
ATOM 912 O O . ALA A 1 118 ? 12.371 -6.727 -28.586 1.00 80.19 118 ALA A O 1
ATOM 913 N N . ALA A 1 119 ? 14.568 -6.768 -28.154 1.00 77.44 119 ALA A N 1
ATOM 914 C CA . ALA A 1 119 ? 14.440 -7.299 -26.798 1.00 77.44 119 ALA A CA 1
ATOM 915 C C . ALA A 1 119 ? 13.746 -6.314 -25.837 1.00 77.44 119 ALA A C 1
ATOM 917 O O . ALA A 1 119 ? 12.900 -6.741 -25.056 1.00 77.44 119 ALA A O 1
ATOM 918 N N . PHE A 1 120 ? 13.993 -5.003 -25.954 1.00 82.19 120 PHE A N 1
ATOM 919 C CA . PHE A 1 120 ? 13.309 -3.996 -25.136 1.00 82.19 120 PHE A CA 1
ATOM 920 C C . PHE A 1 120 ? 11.802 -3.984 -25.417 1.00 82.19 120 PHE A C 1
ATOM 922 O O . PHE A 1 120 ? 10.992 -4.053 -24.499 1.00 82.19 120 PHE A O 1
ATOM 929 N N . THR A 1 121 ? 11.410 -3.987 -26.695 1.00 82.75 121 THR A N 1
ATOM 930 C CA . THR A 1 121 ? 9.993 -4.051 -27.085 1.00 82.75 121 THR A CA 1
ATOM 931 C C . THR A 1 121 ? 9.328 -5.344 -26.607 1.00 82.75 121 THR A C 1
ATOM 933 O O . THR A 1 121 ? 8.196 -5.317 -26.130 1.00 82.75 121 THR A O 1
ATOM 936 N N . ARG A 1 122 ? 10.026 -6.486 -26.674 1.00 84.62 122 ARG A N 1
ATOM 937 C CA . ARG A 1 122 ? 9.513 -7.752 -26.122 1.00 84.62 122 ARG A CA 1
ATOM 938 C C . ARG A 1 122 ? 9.342 -7.692 -24.602 1.00 84.62 122 ARG A C 1
ATOM 940 O O . ARG A 1 122 ? 8.357 -8.227 -24.101 1.00 84.62 122 ARG A O 1
ATOM 947 N N . ALA A 1 123 ? 10.245 -7.021 -23.885 1.00 82.50 123 ALA A N 1
ATOM 948 C CA . ALA A 1 123 ? 10.107 -6.795 -22.449 1.00 82.50 123 ALA A CA 1
ATOM 949 C C . ALA A 1 123 ? 8.879 -5.933 -22.113 1.00 82.50 123 ALA A C 1
ATOM 951 O O . ALA A 1 123 ? 8.139 -6.270 -21.194 1.00 82.50 123 ALA A O 1
ATOM 952 N N . GLU A 1 124 ? 8.618 -4.867 -22.878 1.00 84.44 124 GLU A N 1
ATOM 953 C CA . GLU A 1 124 ? 7.425 -4.020 -22.710 1.00 84.44 124 GLU A CA 1
ATOM 954 C C . GLU A 1 124 ? 6.126 -4.817 -22.922 1.00 84.44 124 GLU A C 1
ATOM 956 O O . GLU A 1 124 ? 5.184 -4.684 -22.141 1.00 84.44 124 GLU A O 1
ATOM 961 N N . VAL A 1 125 ? 6.090 -5.690 -23.936 1.00 88.88 125 VAL A N 1
ATOM 962 C CA . VAL A 1 125 ? 4.946 -6.581 -24.194 1.00 88.88 125 VAL A CA 1
ATOM 963 C C . VAL A 1 125 ? 4.754 -7.585 -23.056 1.00 88.88 125 VAL A C 1
ATOM 965 O O . VAL A 1 125 ? 3.634 -7.762 -22.581 1.00 88.88 125 VAL A O 1
ATOM 968 N N . ALA A 1 126 ? 5.826 -8.226 -22.586 1.00 87.75 126 ALA A N 1
ATOM 969 C CA . ALA A 1 126 ? 5.756 -9.157 -21.461 1.00 87.75 126 ALA A CA 1
ATOM 970 C C . ALA A 1 126 ? 5.296 -8.459 -20.169 1.00 87.75 126 ALA A C 1
ATOM 972 O O . ALA A 1 126 ? 4.419 -8.970 -19.477 1.00 87.75 126 ALA A O 1
ATOM 973 N N . PHE A 1 127 ? 5.801 -7.251 -19.898 1.00 89.00 127 PHE A N 1
ATOM 974 C CA . PHE A 1 127 ? 5.356 -6.412 -18.785 1.00 89.00 127 PHE A CA 1
ATOM 975 C C . PHE A 1 127 ? 3.861 -6.076 -18.882 1.00 89.00 127 PHE A C 1
ATOM 977 O O . PHE A 1 127 ? 3.141 -6.210 -17.897 1.00 89.00 127 PHE A O 1
ATOM 984 N N . ALA A 1 128 ? 3.371 -5.687 -20.064 1.00 89.88 128 ALA A N 1
ATOM 985 C CA . ALA A 1 128 ? 1.948 -5.415 -20.280 1.00 89.88 128 ALA A CA 1
ATOM 986 C C . ALA A 1 128 ? 1.071 -6.661 -20.058 1.00 89.88 128 ALA A C 1
ATOM 988 O O . ALA A 1 128 ? -0.048 -6.551 -19.560 1.00 89.88 128 ALA A O 1
ATOM 989 N N . ASN A 1 129 ? 1.604 -7.845 -20.366 1.00 93.38 129 ASN A N 1
ATOM 990 C CA . ASN A 1 129 ? 0.955 -9.132 -20.123 1.00 93.38 129 ASN A CA 1
ATOM 991 C C . ASN A 1 129 ? 1.135 -9.655 -18.687 1.00 93.38 129 ASN A C 1
ATOM 993 O O . ASN A 1 129 ? 0.698 -10.769 -18.406 1.00 93.38 129 ASN A O 1
ATOM 997 N N . LYS A 1 130 ? 1.769 -8.880 -17.792 1.00 91.62 130 LYS A N 1
ATOM 998 C CA . LYS A 1 130 ? 2.104 -9.275 -16.413 1.00 91.62 130 LYS A CA 1
ATOM 999 C C . LYS A 1 130 ? 3.009 -10.510 -16.311 1.00 91.62 130 LYS A C 1
ATOM 1001 O O . LYS A 1 130 ? 3.097 -11.147 -15.265 1.00 91.62 130 LYS A O 1
ATOM 1006 N N . ASP A 1 131 ? 3.717 -10.851 -17.385 1.00 94.81 131 ASP A N 1
ATOM 1007 C CA . ASP A 1 131 ? 4.721 -11.911 -17.375 1.00 94.81 131 ASP A CA 1
ATOM 1008 C C . ASP A 1 131 ? 6.060 -11.330 -16.908 1.00 94.81 131 ASP A C 1
ATOM 1010 O O . ASP A 1 131 ? 6.949 -10.994 -17.698 1.00 94.81 131 ASP A O 1
ATOM 1014 N N . TRP A 1 132 ? 6.172 -11.144 -15.591 1.00 93.44 132 TRP A N 1
ATOM 1015 C CA . TRP A 1 132 ? 7.322 -10.503 -14.949 1.00 93.44 132 TRP A CA 1
ATOM 1016 C C . TRP A 1 132 ? 8.633 -11.235 -15.245 1.00 93.44 132 TRP A C 1
ATOM 1018 O O . TRP A 1 132 ? 9.652 -10.601 -15.525 1.00 93.44 132 TRP A O 1
ATOM 1028 N N . ALA A 1 133 ? 8.598 -12.570 -15.238 1.00 91.94 133 ALA A N 1
ATOM 1029 C CA . ALA A 1 133 ? 9.762 -13.405 -15.501 1.00 91.94 133 ALA A CA 1
ATOM 1030 C C . ALA A 1 133 ? 10.225 -13.275 -16.957 1.00 91.94 133 ALA A C 1
ATOM 1032 O O . ALA A 1 133 ? 11.417 -13.065 -17.199 1.00 91.94 133 ALA A O 1
ATOM 1033 N N . ALA A 1 134 ? 9.304 -13.337 -17.927 1.00 90.56 134 ALA A N 1
ATOM 1034 C CA . ALA A 1 134 ? 9.659 -13.128 -19.325 1.00 90.56 134 ALA A CA 1
ATOM 1035 C C . ALA A 1 134 ? 10.159 -11.699 -19.573 1.00 90.56 134 ALA A C 1
ATOM 1037 O O . ALA A 1 134 ? 11.145 -11.524 -20.288 1.00 90.56 134 ALA A O 1
ATOM 1038 N N . ALA A 1 135 ? 9.543 -10.684 -18.957 1.00 91.06 135 ALA A N 1
ATOM 1039 C CA . ALA A 1 135 ? 9.972 -9.293 -19.096 1.00 91.06 135 ALA A CA 1
ATOM 1040 C C . ALA A 1 135 ? 11.416 -9.089 -18.612 1.00 91.06 135 ALA A C 1
ATOM 1042 O O . ALA A 1 135 ? 12.235 -8.524 -19.340 1.00 91.06 135 ALA A O 1
ATOM 1043 N N . LEU A 1 136 ? 11.759 -9.611 -17.429 1.00 88.94 136 LEU A N 1
ATOM 1044 C CA . LEU A 1 136 ? 13.123 -9.551 -16.895 1.00 88.94 136 LEU A CA 1
ATOM 1045 C C . LEU A 1 136 ? 14.114 -10.344 -17.751 1.00 88.94 136 LEU A C 1
ATOM 1047 O O . LEU A 1 136 ? 15.212 -9.856 -18.001 1.00 88.94 136 LEU A O 1
ATOM 1051 N N . ALA A 1 137 ? 13.731 -11.522 -18.252 1.00 89.88 137 ALA A N 1
ATOM 1052 C CA . ALA A 1 137 ? 14.590 -12.316 -19.129 1.00 89.88 137 ALA A CA 1
ATOM 1053 C C . ALA A 1 137 ? 14.932 -11.577 -20.436 1.00 89.88 137 ALA A C 1
ATOM 1055 O O . ALA A 1 137 ? 16.070 -11.640 -20.896 1.00 89.88 137 ALA A O 1
ATOM 1056 N N . GLN A 1 138 ? 13.975 -10.842 -21.016 1.00 88.06 138 GLN A N 1
ATOM 1057 C CA . GLN A 1 138 ? 14.217 -10.024 -22.209 1.00 88.06 138 GLN A CA 1
ATOM 1058 C C . GLN A 1 138 ? 15.162 -8.845 -21.929 1.00 88.06 138 GLN A C 1
ATOM 1060 O O . GLN A 1 138 ? 16.018 -8.541 -22.760 1.00 88.06 138 GLN A O 1
ATOM 1065 N N . LEU A 1 139 ? 15.046 -8.201 -20.763 1.00 86.50 139 LEU A N 1
ATOM 1066 C CA . LEU A 1 139 ? 15.962 -7.131 -20.352 1.00 86.50 139 LEU A CA 1
ATOM 1067 C C . LEU A 1 139 ? 17.370 -7.664 -20.060 1.00 86.50 139 LEU A C 1
ATOM 1069 O O . LEU A 1 139 ? 18.355 -7.081 -20.500 1.00 86.50 139 LEU A O 1
ATOM 1073 N N . GLU A 1 140 ? 17.485 -8.818 -19.411 1.00 86.81 140 GLU A N 1
ATOM 1074 C CA . GLU A 1 140 ? 18.780 -9.454 -19.166 1.00 86.81 140 GLU A CA 1
ATOM 1075 C C . GLU A 1 140 ? 19.483 -9.857 -20.474 1.00 86.81 140 GLU A C 1
ATOM 1077 O O . GLU A 1 140 ? 20.684 -9.623 -20.642 1.00 86.81 140 GLU A O 1
ATOM 1082 N N . GLN A 1 141 ? 18.727 -10.409 -21.430 1.00 86.25 141 GLN A N 1
ATOM 1083 C CA . GLN A 1 141 ? 19.229 -10.695 -22.774 1.00 86.25 141 GLN A CA 1
ATOM 1084 C C . GLN A 1 14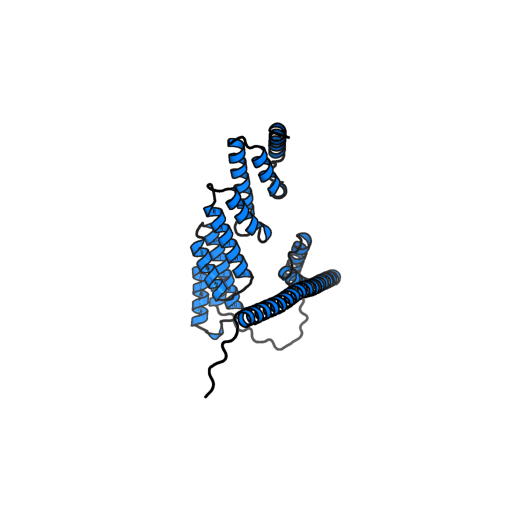1 ? 19.741 -9.416 -23.446 1.00 86.25 141 GLN A C 1
ATOM 1086 O O . GLN A 1 141 ? 20.849 -9.411 -23.975 1.00 86.25 141 GLN A O 1
ATOM 1091 N N . LEU A 1 142 ? 18.970 -8.329 -23.371 1.00 85.50 142 LEU A N 1
ATOM 1092 C CA . LEU A 1 142 ? 19.351 -7.043 -23.942 1.00 85.50 142 LEU A CA 1
ATOM 1093 C C . LEU A 1 142 ? 20.676 -6.522 -23.360 1.00 85.50 142 LEU A C 1
ATOM 1095 O O . LEU A 1 142 ? 21.566 -6.154 -24.118 1.00 85.50 142 LEU A O 1
ATOM 1099 N N . ARG A 1 143 ? 20.840 -6.566 -22.033 1.00 84.31 143 ARG A N 1
ATOM 1100 C CA . ARG A 1 143 ? 22.088 -6.180 -21.351 1.00 84.31 143 ARG A CA 1
ATOM 1101 C C . ARG A 1 143 ? 23.284 -7.042 -21.767 1.00 84.31 143 ARG A C 1
ATOM 1103 O O . ARG A 1 143 ? 24.410 -6.556 -21.809 1.00 84.31 143 ARG A O 1
ATOM 1110 N N . THR A 1 144 ? 23.052 -8.329 -22.022 1.00 85.94 144 THR A N 1
ATOM 1111 C CA . THR A 1 144 ? 24.101 -9.271 -22.444 1.00 85.94 144 THR A CA 1
ATOM 1112 C C . THR A 1 144 ? 24.552 -9.005 -23.881 1.00 85.94 144 THR A C 1
ATOM 1114 O O . THR A 1 144 ? 25.738 -9.117 -24.183 1.00 85.94 144 THR A O 1
ATOM 1117 N N . GLU A 1 145 ? 23.608 -8.674 -24.764 1.00 83.56 145 GLU A N 1
ATOM 1118 C CA . GLU A 1 145 ? 23.862 -8.376 -26.177 1.00 83.56 145 GLU A CA 1
ATOM 1119 C C . GLU A 1 145 ? 24.510 -7.000 -26.374 1.00 83.56 145 GLU A C 1
ATOM 1121 O O . GLU A 1 145 ? 25.380 -6.855 -27.233 1.00 83.56 145 GLU A O 1
ATOM 1126 N N . ASP A 1 146 ? 24.114 -6.015 -25.568 1.00 80.25 146 ASP A N 1
ATOM 1127 C CA . ASP A 1 146 ? 24.631 -4.651 -25.610 1.00 80.25 146 ASP A CA 1
ATOM 1128 C C . ASP A 1 146 ? 24.750 -4.075 -24.187 1.00 80.25 146 ASP A C 1
ATOM 1130 O O . ASP A 1 146 ? 23.780 -3.550 -23.642 1.00 80.25 146 ASP A O 1
ATOM 1134 N N . PRO A 1 147 ? 25.928 -4.158 -23.546 1.00 77.12 147 PRO A N 1
ATOM 1135 C CA . PRO A 1 147 ? 26.124 -3.607 -22.207 1.00 77.12 147 PRO A CA 1
ATOM 1136 C C . PRO A 1 147 ? 25.908 -2.088 -22.109 1.00 77.12 147 PRO A C 1
ATOM 1138 O O . PRO A 1 147 ? 25.588 -1.598 -21.024 1.00 77.12 147 PRO A O 1
ATOM 1141 N N . ASP A 1 148 ? 26.050 -1.348 -23.215 1.00 76.06 148 ASP A N 1
ATOM 1142 C CA . ASP A 1 148 ? 25.914 0.113 -23.242 1.00 76.06 148 ASP A CA 1
ATOM 1143 C C . ASP A 1 148 ? 24.436 0.561 -23.242 1.00 76.06 148 ASP A C 1
ATOM 1145 O O . ASP A 1 148 ? 24.136 1.739 -23.041 1.00 76.06 148 ASP A O 1
ATOM 1149 N N . VAL A 1 149 ? 23.493 -0.381 -23.386 1.00 73.06 149 VAL A N 1
ATOM 1150 C CA . VAL A 1 149 ? 22.039 -0.140 -23.378 1.00 73.06 149 VAL A CA 1
ATOM 1151 C C . VAL A 1 149 ? 21.449 0.102 -21.983 1.00 73.06 149 VAL A C 1
ATOM 1153 O O . VAL A 1 149 ? 20.255 0.382 -21.857 1.00 73.06 149 VAL A O 1
ATOM 1156 N N . VAL A 1 150 ? 22.243 -0.045 -20.914 1.00 72.69 150 VAL A N 1
ATOM 1157 C CA . VAL A 1 150 ? 21.799 0.185 -19.529 1.00 72.69 150 VAL A CA 1
ATOM 1158 C C . VAL A 1 150 ? 21.629 1.687 -19.298 1.00 72.69 150 VAL A C 1
ATOM 1160 O O . VAL A 1 150 ? 22.461 2.367 -18.698 1.00 72.69 150 VAL A O 1
ATOM 1163 N N . ASP A 1 151 ? 20.520 2.206 -19.806 1.00 73.81 151 ASP A N 1
ATOM 1164 C CA . ASP A 1 151 ? 20.127 3.599 -19.728 1.00 73.81 151 ASP A CA 1
ATOM 1165 C C . ASP A 1 151 ? 18.983 3.813 -18.721 1.00 73.81 151 ASP A C 1
ATOM 1167 O O . ASP A 1 151 ? 18.516 2.908 -18.017 1.00 73.81 151 ASP A O 1
ATOM 1171 N N . VAL A 1 152 ? 18.511 5.056 -18.633 1.00 69.31 152 VAL A N 1
ATOM 1172 C CA . VAL A 1 152 ? 17.409 5.427 -17.738 1.00 69.31 152 VAL A CA 1
ATOM 1173 C C . VAL A 1 152 ? 16.116 4.675 -18.089 1.00 69.31 152 VAL A C 1
ATOM 1175 O O . VAL A 1 152 ? 15.347 4.348 -17.186 1.00 69.31 152 VAL A O 1
ATOM 1178 N N . GLY A 1 153 ? 15.868 4.373 -19.366 1.00 75.94 153 GLY A N 1
ATOM 1179 C CA . GLY A 1 153 ? 14.691 3.636 -19.828 1.00 75.94 153 GLY A CA 1
ATOM 1180 C C . GLY A 1 153 ? 14.711 2.171 -19.394 1.00 75.94 153 GLY A C 1
ATOM 1181 O O . GLY A 1 153 ? 13.709 1.674 -18.875 1.00 75.94 153 GLY A O 1
ATOM 1182 N N . TYR A 1 154 ? 15.860 1.510 -19.529 1.00 82.75 154 TYR A N 1
ATOM 1183 C CA . TYR A 1 154 ? 16.100 0.150 -19.044 1.00 82.75 154 TYR A CA 1
ATOM 1184 C C . TYR A 1 154 ? 15.856 0.036 -17.534 1.00 82.75 154 TYR A C 1
ATOM 1186 O O . TYR A 1 154 ? 15.049 -0.784 -17.086 1.00 82.75 154 TYR A O 1
ATOM 1194 N N . LEU A 1 155 ? 16.491 0.911 -16.748 1.00 79.94 155 LEU A N 1
ATOM 1195 C CA . LEU A 1 155 ? 16.363 0.909 -15.287 1.00 79.94 155 LEU A CA 1
ATOM 1196 C C . LEU A 1 155 ? 14.934 1.242 -14.834 1.00 79.94 155 LEU A C 1
ATOM 1198 O O . LEU A 1 155 ? 14.425 0.616 -13.906 1.00 79.94 155 LEU A O 1
ATOM 1202 N N . ASN A 1 156 ? 14.258 2.174 -15.518 1.00 81.25 156 ASN A N 1
ATOM 1203 C CA . ASN A 1 156 ? 12.852 2.500 -15.267 1.00 81.25 156 ASN A CA 1
ATOM 1204 C C . ASN A 1 156 ? 11.933 1.292 -15.465 1.00 81.25 156 ASN A C 1
ATOM 1206 O O . ASN A 1 156 ? 11.036 1.059 -14.653 1.00 81.25 156 ASN A O 1
ATOM 1210 N N . LEU A 1 157 ? 12.115 0.542 -16.555 1.00 83.19 157 LEU A N 1
ATOM 1211 C CA . LEU A 1 157 ? 11.269 -0.612 -16.833 1.00 83.19 157 LEU A CA 1
ATOM 1212 C C . LEU A 1 157 ? 11.526 -1.743 -15.831 1.00 83.19 157 LEU A C 1
ATOM 1214 O O . LEU A 1 157 ? 10.557 -2.302 -15.321 1.00 83.19 157 LEU A O 1
ATOM 1218 N N . MET A 1 158 ? 12.788 -2.024 -15.480 1.00 86.06 158 MET A N 1
ATOM 1219 C CA . MET A 1 158 ? 13.109 -3.005 -14.433 1.00 86.06 158 MET A CA 1
ATOM 1220 C C . MET A 1 158 ? 12.485 -2.636 -13.083 1.00 86.06 158 MET A C 1
ATOM 1222 O O . MET A 1 158 ? 11.831 -3.477 -12.471 1.00 86.06 158 MET A O 1
ATOM 1226 N N . GLU A 1 159 ? 12.639 -1.385 -12.631 1.00 86.19 159 GLU A N 1
ATOM 1227 C CA . GLU A 1 159 ? 12.049 -0.905 -11.372 1.00 86.19 159 GLU A CA 1
ATOM 1228 C C . GLU A 1 159 ? 10.528 -1.126 -11.365 1.00 86.19 159 GLU A C 1
ATOM 1230 O O . GLU A 1 159 ? 9.985 -1.709 -10.426 1.00 86.19 159 GLU A O 1
ATOM 1235 N N . ARG A 1 160 ? 9.840 -0.745 -12.451 1.00 88.19 160 ARG A N 1
ATOM 1236 C CA . ARG A 1 160 ? 8.390 -0.941 -12.595 1.00 88.19 160 ARG A CA 1
ATOM 1237 C C . ARG A 1 160 ? 7.983 -2.413 -12.586 1.00 88.19 160 ARG A C 1
ATOM 1239 O O . ARG A 1 160 ? 6.958 -2.725 -11.987 1.00 88.19 160 ARG A O 1
ATOM 1246 N N . ILE A 1 161 ? 8.749 -3.302 -13.227 1.00 89.88 161 ILE A N 1
ATOM 1247 C CA . ILE A 1 161 ? 8.483 -4.750 -13.198 1.00 89.88 161 ILE A CA 1
ATOM 1248 C C . ILE A 1 161 ? 8.519 -5.258 -11.753 1.00 89.88 161 ILE A C 1
ATOM 1250 O O . ILE A 1 161 ? 7.557 -5.879 -11.308 1.00 89.88 161 ILE A O 1
ATOM 1254 N N . TYR A 1 162 ? 9.584 -4.961 -11.005 1.00 91.94 162 TYR A N 1
ATOM 1255 C CA . TYR A 1 162 ? 9.723 -5.439 -9.627 1.00 91.94 162 TYR A CA 1
ATOM 1256 C C . TYR A 1 162 ? 8.663 -4.863 -8.683 1.00 91.94 162 TYR A C 1
ATOM 1258 O O . TYR A 1 162 ? 8.140 -5.603 -7.855 1.00 91.94 162 TYR A O 1
ATOM 1266 N N . ILE A 1 163 ? 8.300 -3.583 -8.827 1.00 93.81 163 ILE A N 1
ATOM 1267 C CA . ILE A 1 163 ? 7.216 -2.971 -8.041 1.00 93.81 163 ILE A CA 1
ATOM 1268 C C . ILE A 1 163 ? 5.880 -3.668 -8.315 1.00 93.81 163 ILE A C 1
ATOM 1270 O O . ILE A 1 163 ? 5.182 -4.051 -7.378 1.00 93.81 163 ILE A O 1
ATOM 1274 N N . GLN A 1 164 ? 5.515 -3.856 -9.587 1.00 95.06 164 GLN A N 1
ATOM 1275 C CA . GLN A 1 164 ? 4.226 -4.470 -9.919 1.00 95.06 164 GLN A CA 1
ATOM 1276 C C . GLN A 1 164 ? 4.174 -5.941 -9.511 1.00 95.06 164 GLN A C 1
ATOM 1278 O O . GLN A 1 164 ? 3.170 -6.389 -8.959 1.00 95.06 164 GLN A O 1
ATOM 1283 N N . TRP A 1 165 ? 5.275 -6.671 -9.686 1.00 95.06 165 TRP A N 1
ATOM 1284 C CA . TRP A 1 165 ? 5.375 -8.043 -9.207 1.00 95.06 165 TRP A CA 1
ATOM 1285 C C . TRP A 1 165 ? 5.248 -8.117 -7.680 1.00 95.06 165 TRP A C 1
ATOM 1287 O O . TRP A 1 165 ? 4.496 -8.942 -7.163 1.00 95.06 165 TRP A O 1
ATOM 1297 N N . ALA A 1 166 ? 5.912 -7.223 -6.943 1.00 96.94 166 ALA A N 1
ATOM 1298 C CA . ALA A 1 166 ? 5.782 -7.150 -5.493 1.00 96.94 166 ALA A CA 1
ATOM 1299 C C . ALA A 1 166 ? 4.336 -6.890 -5.054 1.00 96.94 166 ALA A C 1
ATOM 1301 O O . ALA A 1 166 ? 3.848 -7.572 -4.159 1.00 96.94 166 ALA A O 1
ATOM 1302 N N . ARG A 1 167 ? 3.621 -5.965 -5.703 1.00 96.88 167 ARG A N 1
ATOM 1303 C CA . ARG A 1 167 ? 2.206 -5.694 -5.402 1.00 96.88 167 ARG A CA 1
ATOM 1304 C C . ARG A 1 167 ? 1.323 -6.930 -5.603 1.00 96.88 167 ARG A C 1
ATOM 1306 O O . ARG A 1 167 ? 0.489 -7.219 -4.749 1.00 96.88 167 ARG A O 1
ATOM 1313 N N . GLU A 1 168 ? 1.539 -7.701 -6.669 1.00 96.12 168 GLU A N 1
ATOM 1314 C CA . GLU A 1 168 ? 0.823 -8.971 -6.873 1.00 96.12 168 GLU A CA 1
ATOM 1315 C C . GLU A 1 168 ? 1.176 -10.021 -5.812 1.00 96.12 168 GLU A C 1
ATOM 1317 O O . GLU A 1 168 ? 0.304 -10.755 -5.351 1.00 96.12 168 GLU A O 1
ATOM 1322 N N . LEU A 1 169 ? 2.438 -10.077 -5.381 1.00 96.81 169 LEU A N 1
ATOM 1323 C CA . LEU A 1 169 ? 2.869 -10.960 -4.296 1.00 96.81 169 LEU A CA 1
ATOM 1324 C C . LEU A 1 169 ? 2.239 -10.562 -2.955 1.00 96.81 169 LEU A C 1
ATOM 1326 O O . LEU A 1 169 ? 1.763 -11.438 -2.239 1.00 96.81 169 LEU A O 1
ATOM 1330 N N . VAL A 1 170 ? 2.162 -9.266 -2.636 1.00 96.56 170 VAL A N 1
ATOM 1331 C CA . VAL A 1 170 ? 1.444 -8.757 -1.454 1.00 96.56 170 VAL A CA 1
ATOM 1332 C C . VAL A 1 170 ? -0.029 -9.162 -1.504 1.00 96.56 170 VAL A C 1
ATOM 1334 O O . VAL A 1 170 ? -0.556 -9.681 -0.520 1.00 96.56 170 VAL A O 1
ATOM 1337 N N . GLN A 1 171 ? -0.680 -8.997 -2.658 1.00 93.25 171 GLN A N 1
ATOM 1338 C CA . GLN A 1 171 ? -2.071 -9.411 -2.849 1.00 93.25 171 GLN A CA 1
ATOM 1339 C C . GLN A 1 171 ? -2.266 -10.923 -2.663 1.00 93.25 171 GLN A C 1
ATOM 1341 O O . GLN A 1 171 ? -3.288 -11.358 -2.139 1.00 93.25 171 GLN A O 1
ATOM 1346 N N . ALA A 1 172 ? -1.282 -11.721 -3.076 1.00 94.00 172 ALA A N 1
ATOM 1347 C CA . ALA A 1 172 ? -1.280 -13.175 -2.948 1.00 94.00 172 ALA A CA 1
ATOM 1348 C C . ALA A 1 172 ? -0.817 -13.683 -1.568 1.00 94.00 172 ALA A C 1
ATOM 1350 O O . ALA A 1 172 ? -0.511 -14.867 -1.443 1.00 94.00 172 ALA A O 1
ATOM 1351 N N . ASP A 1 173 ? -0.735 -12.810 -0.559 1.00 92.06 173 ASP A N 1
ATOM 1352 C CA . ASP A 1 173 ? -0.266 -13.123 0.799 1.00 92.06 173 ASP A CA 1
ATOM 1353 C C . ASP A 1 173 ? 1.181 -13.659 0.863 1.00 92.06 173 ASP A C 1
ATOM 1355 O O . ASP A 1 173 ? 1.565 -14.449 1.721 1.00 92.06 173 ASP A O 1
ATOM 1359 N N . ARG A 1 174 ? 2.025 -13.213 -0.072 1.00 94.69 174 ARG A N 1
ATOM 1360 C CA . ARG A 1 174 ? 3.449 -13.570 -0.184 1.00 94.69 174 ARG A CA 1
ATOM 1361 C C . ARG A 1 174 ? 4.330 -12.356 0.109 1.00 94.69 174 ARG A C 1
ATOM 1363 O O . ARG A 1 174 ? 5.202 -11.993 -0.680 1.00 94.69 174 ARG A O 1
ATOM 1370 N N . GLY A 1 175 ? 4.080 -11.711 1.251 1.00 93.00 175 GLY A N 1
ATOM 1371 C CA . GLY A 1 175 ? 4.714 -10.445 1.644 1.00 93.00 175 GLY A CA 1
ATOM 1372 C C . GLY A 1 175 ? 6.245 -10.498 1.703 1.00 93.00 175 GLY A C 1
ATOM 1373 O O . GLY A 1 175 ? 6.911 -9.599 1.194 1.00 93.00 175 GLY A O 1
ATOM 1374 N N . GLU A 1 176 ? 6.823 -11.585 2.217 1.00 92.00 176 GLU A N 1
ATOM 1375 C CA . GLU A 1 176 ? 8.283 -11.743 2.278 1.00 92.00 176 GLU A CA 1
ATOM 1376 C C . GLU A 1 176 ? 8.916 -11.763 0.880 1.00 92.00 176 GLU A C 1
ATOM 1378 O O . GLU A 1 176 ? 9.914 -11.088 0.627 1.00 92.00 176 GLU A O 1
ATOM 1383 N N . GLU A 1 177 ? 8.304 -12.483 -0.063 1.00 93.06 177 GLU A N 1
ATOM 1384 C CA . GLU A 1 177 ? 8.776 -12.531 -1.447 1.00 93.06 177 GLU A CA 1
ATOM 1385 C C . GLU A 1 177 ? 8.595 -11.188 -2.156 1.00 93.06 177 GLU A C 1
ATOM 1387 O O . GLU A 1 177 ? 9.452 -10.798 -2.950 1.00 93.06 177 GLU A O 1
ATOM 1392 N N . ALA A 1 178 ? 7.522 -10.456 -1.842 1.00 96.38 178 ALA A N 1
ATOM 1393 C CA . ALA A 1 178 ? 7.315 -9.102 -2.337 1.00 96.38 178 ALA A CA 1
ATOM 1394 C C . ALA A 1 178 ? 8.430 -8.153 -1.875 1.00 96.38 178 ALA A C 1
ATOM 1396 O O . ALA A 1 178 ? 9.003 -7.430 -2.690 1.00 96.38 178 ALA A O 1
ATOM 1397 N N . LEU A 1 179 ? 8.783 -8.192 -0.586 1.00 94.44 179 LEU A N 1
ATOM 1398 C CA . LEU A 1 179 ? 9.861 -7.377 -0.021 1.00 94.44 179 LEU A CA 1
ATOM 1399 C C . LEU A 1 179 ? 11.212 -7.692 -0.671 1.00 94.44 179 LEU A C 1
ATOM 1401 O O . LEU A 1 179 ? 11.982 -6.771 -0.938 1.00 94.44 179 LEU A O 1
ATOM 1405 N N . LEU A 1 180 ? 11.478 -8.961 -1.001 1.00 94.00 180 LEU A N 1
ATOM 1406 C CA . LEU A 1 180 ? 12.675 -9.333 -1.761 1.00 94.00 180 LEU A CA 1
ATOM 1407 C C . LEU A 1 180 ? 12.708 -8.658 -3.139 1.00 94.00 180 LEU A C 1
ATOM 1409 O O . LEU A 1 180 ? 13.744 -8.109 -3.512 1.00 94.00 180 LEU A O 1
ATOM 1413 N N . GLN A 1 181 ? 11.592 -8.640 -3.878 1.00 92.19 181 GLN A N 1
ATOM 1414 C CA . GLN A 1 181 ? 11.534 -7.946 -5.174 1.00 92.19 181 GLN A CA 1
ATOM 1415 C C . GLN A 1 181 ? 11.751 -6.433 -5.023 1.00 92.19 181 GLN A C 1
ATOM 1417 O O . GLN A 1 181 ? 12.460 -5.819 -5.822 1.00 92.19 181 GLN A O 1
ATOM 1422 N N . LEU A 1 182 ? 11.190 -5.824 -3.977 1.00 91.81 182 LEU A N 1
ATOM 1423 C CA . LEU A 1 182 ? 11.346 -4.391 -3.721 1.00 91.81 182 LEU A CA 1
ATOM 1424 C C . LEU A 1 182 ? 12.768 -4.009 -3.296 1.00 91.81 182 LEU A C 1
ATOM 1426 O O . LEU A 1 182 ? 13.255 -2.951 -3.693 1.00 91.81 182 LEU A O 1
ATOM 1430 N N . GLU A 1 183 ? 13.475 -4.860 -2.550 1.00 91.69 183 GLU A N 1
ATOM 1431 C CA . GLU A 1 183 ? 14.893 -4.630 -2.248 1.00 91.69 183 GLU A CA 1
ATOM 1432 C C . GLU A 1 183 ? 15.762 -4.717 -3.515 1.00 91.69 183 GLU A C 1
ATOM 1434 O O . GLU A 1 183 ? 16.699 -3.930 -3.662 1.00 91.69 183 GLU A O 1
ATOM 1439 N N . VAL A 1 184 ? 15.414 -5.575 -4.487 1.00 89.00 184 VAL A N 1
ATOM 1440 C CA . VAL A 1 184 ? 16.062 -5.558 -5.813 1.00 89.00 184 VAL A CA 1
ATOM 1441 C C . VAL A 1 184 ? 15.779 -4.240 -6.539 1.00 89.00 184 VAL A C 1
ATOM 1443 O O . VAL A 1 184 ? 16.714 -3.599 -7.019 1.00 89.00 184 VAL A O 1
ATOM 1446 N N . ALA A 1 185 ? 14.523 -3.781 -6.571 1.00 87.94 185 ALA A N 1
ATOM 1447 C CA . ALA A 1 185 ? 14.160 -2.497 -7.180 1.00 87.94 185 ALA A CA 1
ATOM 1448 C C . ALA A 1 185 ? 14.927 -1.317 -6.554 1.00 87.94 185 ALA A C 1
ATOM 1450 O O . ALA A 1 185 ? 15.445 -0.452 -7.258 1.00 87.94 185 ALA A O 1
ATOM 1451 N N . LYS A 1 186 ? 15.075 -1.320 -5.228 1.00 88.00 186 LYS A N 1
ATOM 1452 C CA . LYS A 1 186 ? 15.809 -0.300 -4.470 1.00 88.00 186 LYS A CA 1
ATOM 1453 C C . LYS A 1 186 ? 17.307 -0.334 -4.757 1.00 88.00 186 LYS A C 1
ATOM 1455 O O . LYS A 1 186 ? 17.936 0.721 -4.809 1.00 88.00 186 LYS A O 1
ATOM 1460 N N . ALA A 1 187 ? 17.879 -1.525 -4.943 1.00 84.00 187 ALA A N 1
ATOM 1461 C CA . ALA A 1 187 ? 19.277 -1.692 -5.328 1.00 84.00 187 ALA A CA 1
ATOM 1462 C C . ALA A 1 187 ? 19.547 -1.208 -6.763 1.00 84.00 187 ALA A C 1
ATOM 1464 O O . ALA A 1 187 ? 20.619 -0.663 -7.020 1.00 84.00 187 ALA A O 1
ATOM 1465 N N . LEU A 1 188 ? 18.579 -1.363 -7.678 1.00 76.81 188 LEU A N 1
ATOM 1466 C CA . LEU A 1 188 ? 18.655 -0.797 -9.029 1.00 76.81 188 LEU A CA 1
ATOM 1467 C C . LEU A 1 188 ? 18.654 0.728 -8.985 1.00 76.81 188 LEU A C 1
ATOM 1469 O O . LEU A 1 188 ? 19.475 1.381 -9.631 1.00 76.81 188 LEU A O 1
ATOM 1473 N N . ARG A 1 189 ? 17.719 1.298 -8.223 1.00 68.38 189 ARG A N 1
ATOM 1474 C CA . ARG A 1 189 ? 17.598 2.736 -8.043 1.00 68.38 189 ARG A CA 1
ATOM 1475 C C . ARG A 1 189 ? 16.913 3.013 -6.711 1.00 68.38 189 ARG A C 1
ATOM 1477 O O . ARG A 1 189 ? 15.761 2.652 -6.500 1.00 68.38 189 ARG A O 1
ATOM 1484 N N . GLY A 1 190 ? 17.620 3.685 -5.806 1.00 71.50 190 GLY A N 1
ATOM 1485 C CA . GLY A 1 190 ? 17.094 4.080 -4.496 1.00 71.50 190 GLY A CA 1
ATOM 1486 C C . GLY A 1 190 ? 16.078 5.220 -4.595 1.00 71.50 190 GLY A C 1
ATOM 1487 O O . GLY A 1 190 ? 16.310 6.294 -4.043 1.00 71.50 190 GLY A O 1
ATOM 1488 N N . SER A 1 191 ? 14.994 5.030 -5.351 1.00 76.50 191 SER A N 1
ATOM 1489 C CA . SER A 1 191 ? 13.977 6.053 -5.573 1.00 76.50 191 SER A CA 1
ATOM 1490 C C . SER A 1 191 ? 13.031 6.159 -4.364 1.00 76.50 191 SER A C 1
ATOM 1492 O O . SER A 1 191 ? 12.745 5.153 -3.703 1.00 76.50 191 SER A O 1
ATOM 1494 N N . PRO A 1 192 ? 12.500 7.360 -4.061 1.00 78.50 192 PRO A N 1
ATOM 1495 C CA . PRO A 1 192 ? 11.477 7.521 -3.027 1.00 78.50 192 PRO A CA 1
ATOM 1496 C C . PRO A 1 192 ? 10.230 6.661 -3.276 1.00 78.50 192 PRO A C 1
ATOM 1498 O O . PRO A 1 192 ? 9.593 6.224 -2.322 1.00 78.50 192 PRO A O 1
ATOM 1501 N N . ALA A 1 193 ? 9.910 6.379 -4.545 1.00 80.19 193 ALA A N 1
ATOM 1502 C CA . ALA A 1 193 ? 8.801 5.508 -4.912 1.00 80.19 193 ALA A CA 1
ATOM 1503 C C . ALA A 1 193 ? 9.003 4.091 -4.357 1.00 80.19 193 ALA A C 1
ATOM 1505 O O . ALA A 1 193 ? 8.134 3.599 -3.645 1.00 80.19 193 ALA A O 1
ATOM 1506 N N . VAL A 1 194 ? 10.175 3.474 -4.568 1.00 84.81 194 VAL A N 1
ATOM 1507 C CA . VAL A 1 194 ? 10.453 2.129 -4.031 1.00 84.81 194 VAL A CA 1
ATOM 1508 C C . VAL A 1 194 ? 10.424 2.112 -2.500 1.00 84.81 194 VAL A C 1
ATOM 1510 O O . VAL A 1 194 ? 9.915 1.170 -1.898 1.00 84.81 194 VAL A O 1
ATOM 1513 N N . ALA A 1 195 ? 10.927 3.163 -1.846 1.00 86.62 195 ALA A N 1
ATOM 1514 C CA . ALA A 1 195 ? 10.871 3.260 -0.387 1.00 86.62 195 ALA A CA 1
ATOM 1515 C C . ALA A 1 195 ? 9.423 3.271 0.140 1.00 86.62 195 ALA A C 1
ATOM 1517 O O . ALA A 1 195 ? 9.131 2.630 1.152 1.00 86.62 195 ALA A O 1
ATOM 1518 N N . ASN A 1 196 ? 8.515 3.954 -0.563 1.00 89.50 196 ASN A N 1
ATOM 1519 C CA . ASN A 1 196 ? 7.093 3.954 -0.231 1.00 89.50 196 ASN A CA 1
ATOM 1520 C C . ASN A 1 196 ? 6.447 2.582 -0.464 1.00 89.50 196 ASN A C 1
ATOM 1522 O O . ASN A 1 196 ? 5.670 2.150 0.384 1.00 89.50 196 ASN A O 1
ATOM 1526 N N . GLU A 1 197 ? 6.806 1.872 -1.540 1.00 92.12 197 GLU A N 1
ATOM 1527 C CA . GLU A 1 197 ? 6.331 0.501 -1.793 1.00 92.12 197 GLU A CA 1
ATOM 1528 C C . GLU A 1 197 ? 6.743 -0.460 -0.673 1.00 92.12 197 GLU A C 1
ATOM 1530 O O . GLU A 1 197 ? 5.919 -1.232 -0.191 1.00 92.12 197 GLU A O 1
ATOM 1535 N N . ILE A 1 198 ? 7.999 -0.389 -0.214 1.00 93.94 198 ILE A N 1
ATOM 1536 C CA . ILE A 1 198 ? 8.499 -1.222 0.894 1.00 93.94 198 ILE A CA 1
ATOM 1537 C C . ILE A 1 198 ? 7.721 -0.921 2.169 1.00 93.94 198 ILE A C 1
ATOM 1539 O O . ILE A 1 198 ? 7.258 -1.834 2.850 1.00 93.94 198 ILE A O 1
ATOM 1543 N N . LYS A 1 199 ? 7.556 0.367 2.488 1.00 95.94 199 LYS A N 1
ATOM 1544 C CA . LYS A 1 199 ? 6.799 0.795 3.663 1.00 95.94 199 LYS A CA 1
ATOM 1545 C C . LYS A 1 199 ? 5.354 0.287 3.607 1.00 95.94 199 LYS A C 1
ATOM 1547 O O . LYS A 1 199 ? 4.857 -0.222 4.607 1.00 95.94 199 LYS A O 1
ATOM 1552 N N . ALA A 1 200 ? 4.694 0.406 2.456 1.00 95.94 200 ALA A N 1
ATOM 1553 C CA . ALA A 1 200 ? 3.332 -0.079 2.267 1.00 95.94 200 ALA A CA 1
ATOM 1554 C C . ALA A 1 200 ? 3.245 -1.608 2.407 1.00 95.94 200 ALA A C 1
ATOM 1556 O O . ALA A 1 200 ? 2.386 -2.094 3.137 1.00 95.94 200 ALA A O 1
ATOM 1557 N N . ALA A 1 201 ? 4.176 -2.358 1.806 1.00 97.38 201 ALA A N 1
ATOM 1558 C CA . ALA A 1 201 ? 4.223 -3.817 1.906 1.00 97.38 201 ALA A CA 1
ATOM 1559 C C . ALA A 1 201 ? 4.410 -4.298 3.357 1.00 97.38 201 ALA A C 1
ATOM 1561 O O . ALA A 1 201 ? 3.764 -5.259 3.773 1.00 97.38 201 ALA A O 1
ATOM 1562 N N . LEU A 1 202 ? 5.248 -3.606 4.142 1.00 96.88 202 LEU A N 1
ATOM 1563 C CA . LEU A 1 202 ? 5.467 -3.901 5.562 1.00 96.88 202 LEU A CA 1
ATOM 1564 C C . LEU A 1 202 ? 4.199 -3.694 6.392 1.00 96.88 202 LEU A C 1
ATOM 1566 O O . LEU A 1 202 ? 3.758 -4.633 7.050 1.00 96.88 202 LEU A O 1
ATOM 1570 N N . HIS A 1 203 ? 3.577 -2.512 6.313 1.00 97.75 203 HIS A N 1
ATOM 1571 C CA . HIS A 1 203 ? 2.312 -2.253 7.010 1.00 97.75 203 HIS A CA 1
ATOM 1572 C C . HIS A 1 203 ? 1.226 -3.241 6.574 1.00 97.75 203 HIS A C 1
ATOM 1574 O O . HIS A 1 203 ? 0.448 -3.728 7.392 1.00 97.75 203 HIS A O 1
ATOM 1580 N N . TYR A 1 204 ? 1.196 -3.596 5.286 1.00 97.19 204 TYR A N 1
ATOM 1581 C CA . TYR A 1 204 ? 0.223 -4.551 4.782 1.00 97.19 204 TYR A CA 1
ATOM 1582 C C . TYR A 1 204 ? 0.447 -5.913 5.438 1.00 97.19 204 TYR A C 1
ATOM 1584 O O . TYR A 1 204 ? -0.479 -6.443 6.045 1.00 97.19 204 TYR A O 1
ATOM 1592 N N . GLN A 1 205 ? 1.673 -6.442 5.416 1.00 95.69 205 GLN A N 1
ATOM 1593 C CA . GLN A 1 205 ? 2.031 -7.705 6.066 1.00 95.69 205 GLN A CA 1
ATOM 1594 C C . GLN A 1 205 ? 1.752 -7.698 7.580 1.00 95.69 205 GLN A C 1
ATOM 1596 O O . GLN A 1 205 ? 1.180 -8.659 8.102 1.00 95.69 205 GLN A O 1
ATOM 1601 N N . GLU A 1 206 ? 2.100 -6.622 8.288 1.00 95.81 206 GLU A N 1
ATOM 1602 C CA . GLU A 1 206 ? 1.821 -6.480 9.721 1.00 95.81 206 GLU A CA 1
ATOM 1603 C C . GLU A 1 206 ? 0.316 -6.492 9.995 1.00 95.81 206 GLU A C 1
ATOM 1605 O O . GLU A 1 206 ? -0.134 -7.203 10.900 1.00 95.81 206 GLU A O 1
ATOM 1610 N N . SER A 1 207 ? -0.485 -5.817 9.165 1.00 96.69 207 SER A N 1
ATOM 1611 C CA . SER A 1 207 ? -1.942 -5.847 9.291 1.00 96.69 207 SER A CA 1
ATOM 1612 C C . SER A 1 207 ? -2.514 -7.263 9.190 1.00 96.69 207 SER A C 1
ATOM 1614 O O . SER A 1 207 ? -3.406 -7.620 9.962 1.00 96.69 207 SER A O 1
ATOM 1616 N N . GLN A 1 208 ? -1.958 -8.099 8.304 1.00 94.31 208 GLN A N 1
ATOM 1617 C CA . GLN A 1 208 ? -2.380 -9.493 8.154 1.00 94.31 208 GLN A CA 1
ATOM 1618 C C . GLN A 1 208 ? -2.014 -10.322 9.383 1.00 94.31 208 GLN A C 1
ATOM 1620 O O . GLN A 1 208 ? -2.815 -11.134 9.836 1.00 94.31 208 GLN A O 1
ATOM 1625 N N . SER A 1 209 ? -0.840 -10.077 9.972 1.00 94.81 209 SER A N 1
ATOM 1626 C CA . SER A 1 209 ? -0.395 -10.784 11.179 1.00 94.81 209 SER A CA 1
ATOM 1627 C C . SER A 1 209 ? -1.304 -10.523 12.388 1.00 94.81 209 SER A C 1
ATOM 1629 O O . SER A 1 209 ? -1.476 -11.390 13.247 1.00 94.81 209 SER A O 1
ATOM 1631 N N . TYR A 1 210 ? -1.926 -9.340 12.436 1.00 96.69 210 TYR A N 1
ATOM 1632 C CA . TYR A 1 210 ? -2.885 -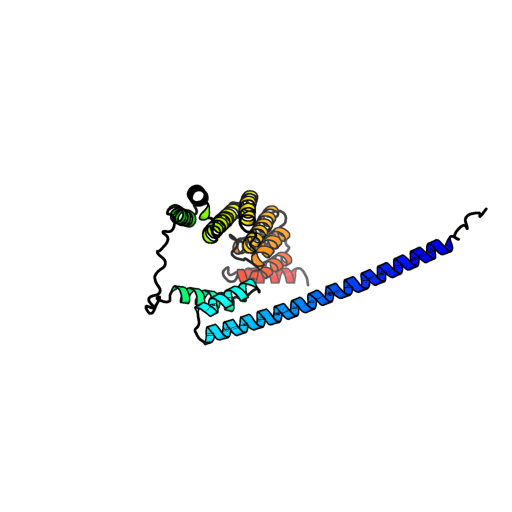8.949 13.467 1.00 96.69 210 TYR A CA 1
ATOM 1633 C C . TYR A 1 210 ? -4.342 -9.271 13.118 1.00 96.69 210 TYR A C 1
ATOM 1635 O O . TYR A 1 210 ? -5.225 -9.101 13.967 1.00 96.69 210 TYR A O 1
ATOM 1643 N N . TRP A 1 211 ? -4.620 -9.731 11.899 1.00 94.81 211 TRP A N 1
ATOM 1644 C CA . TRP A 1 211 ? -5.971 -10.067 11.465 1.00 94.81 211 TRP A CA 1
ATOM 1645 C C . TRP A 1 211 ? -6.575 -11.152 12.370 1.00 94.81 211 TRP A C 1
ATOM 1647 O O . TRP A 1 211 ? -5.873 -12.057 12.821 1.00 94.81 211 TRP A O 1
ATOM 1657 N N . ASP A 1 212 ? -7.861 -11.025 12.713 1.00 93.62 212 ASP A N 1
ATOM 1658 C CA . ASP A 1 212 ? -8.604 -11.896 13.648 1.00 93.62 212 ASP A CA 1
ATOM 1659 C C . ASP A 1 212 ? -8.081 -12.004 15.101 1.00 93.62 212 ASP A C 1
ATOM 1661 O O . ASP A 1 212 ? -8.808 -12.480 15.987 1.00 93.62 212 ASP A O 1
ATOM 1665 N N . THR A 1 213 ? -6.870 -11.519 15.386 1.00 95.94 213 THR A N 1
ATOM 1666 C CA . THR A 1 213 ? -6.205 -11.604 16.695 1.00 95.94 213 THR A CA 1
ATOM 1667 C C . THR A 1 213 ? -6.190 -10.264 17.428 1.00 95.94 213 THR A C 1
ATOM 1669 O O . THR A 1 213 ? -6.518 -10.204 18.615 1.00 95.94 213 THR A O 1
ATOM 1672 N N . ASN A 1 214 ? -5.866 -9.175 16.728 1.00 95.81 214 ASN A N 1
ATOM 1673 C CA . ASN A 1 214 ? -5.811 -7.816 17.255 1.00 95.81 214 ASN A CA 1
ATOM 1674 C C . ASN A 1 214 ? -6.317 -6.809 16.214 1.00 95.81 214 ASN A C 1
ATOM 1676 O O . ASN A 1 214 ? -5.550 -6.089 15.576 1.00 95.81 214 ASN A O 1
ATOM 1680 N N . TRP A 1 215 ? -7.640 -6.738 16.083 1.00 94.38 215 TRP A N 1
ATOM 1681 C CA . TRP A 1 215 ? -8.303 -5.844 15.137 1.00 94.38 215 TRP A CA 1
ATOM 1682 C C . TRP A 1 215 ? -7.890 -4.372 15.232 1.00 94.38 215 TRP A C 1
ATOM 1684 O O . TRP A 1 215 ? -7.632 -3.798 14.178 1.00 94.38 215 TRP A O 1
ATOM 1694 N N . PRO A 1 216 ? -7.771 -3.746 16.426 1.00 92.88 216 PRO A N 1
ATOM 1695 C CA . PRO A 1 216 ? -7.285 -2.373 16.511 1.00 92.88 216 PRO A CA 1
ATOM 1696 C C . PRO A 1 216 ? -5.936 -2.166 15.824 1.00 92.88 216 PRO A C 1
ATOM 1698 O O . PRO A 1 216 ? -5.796 -1.202 15.080 1.00 92.88 216 PRO A O 1
ATOM 1701 N N . ARG A 1 217 ? -4.975 -3.081 16.021 1.00 94.50 217 ARG A N 1
ATOM 1702 C CA . ARG A 1 217 ? -3.669 -2.995 15.355 1.00 94.50 217 ARG A CA 1
ATOM 1703 C C . ARG A 1 217 ? -3.769 -3.253 13.860 1.00 94.50 217 ARG A C 1
ATOM 1705 O O . ARG A 1 217 ? -3.222 -2.475 13.097 1.00 94.50 217 ARG A O 1
ATOM 1712 N N . ALA A 1 218 ? -4.505 -4.280 13.434 1.00 97.56 218 ALA A N 1
ATOM 1713 C CA . ALA A 1 218 ? -4.698 -4.548 12.008 1.00 97.56 218 ALA A CA 1
ATOM 1714 C C . ALA A 1 218 ? -5.275 -3.325 11.272 1.00 97.56 218 ALA A C 1
ATOM 1716 O O . ALA A 1 218 ? -4.781 -2.937 10.219 1.00 97.56 218 ALA A O 1
ATOM 1717 N N . ILE A 1 219 ? -6.289 -2.684 11.861 1.00 94.62 219 ILE A N 1
ATOM 1718 C CA . ILE A 1 219 ? -6.910 -1.471 11.320 1.00 94.62 219 ILE A CA 1
ATOM 1719 C C . ILE A 1 219 ? -5.914 -0.304 11.293 1.00 94.62 219 ILE A C 1
ATOM 1721 O O . ILE A 1 219 ? -5.907 0.438 10.316 1.00 94.62 219 ILE A O 1
ATOM 1725 N N . ASP A 1 220 ? -5.092 -0.127 12.330 1.00 95.31 220 ASP A N 1
ATOM 1726 C CA . ASP A 1 220 ? -4.093 0.950 12.399 1.00 95.31 220 ASP A CA 1
ATOM 1727 C C . ASP A 1 220 ? -3.014 0.805 11.314 1.00 95.31 220 ASP A C 1
ATOM 1729 O O . ASP A 1 220 ? -2.728 1.759 10.591 1.00 95.31 220 ASP A O 1
ATOM 1733 N N . GLU A 1 221 ? -2.512 -0.414 11.097 1.00 97.19 221 GLU A N 1
ATOM 1734 C CA . GLU A 1 221 ? -1.542 -0.689 10.033 1.00 97.19 221 GLU A CA 1
ATOM 1735 C C . GLU A 1 221 ? -2.120 -0.415 8.634 1.00 97.19 221 GLU A C 1
ATOM 1737 O O . GLU A 1 221 ? -1.480 0.228 7.799 1.00 97.19 221 GLU A O 1
ATOM 1742 N N . ILE A 1 222 ? -3.372 -0.810 8.373 1.00 96.31 222 ILE A N 1
ATOM 1743 C CA . ILE A 1 222 ? -4.031 -0.500 7.092 1.00 96.31 222 ILE A CA 1
ATOM 1744 C C . ILE A 1 222 ? -4.288 1.009 6.971 1.00 96.31 222 ILE A C 1
ATOM 1746 O O . ILE A 1 222 ? -4.125 1.587 5.894 1.00 96.31 222 ILE A O 1
ATOM 1750 N N . ARG A 1 223 ? -4.659 1.681 8.071 1.00 93.69 223 ARG A N 1
ATOM 1751 C CA . ARG A 1 223 ? -4.857 3.139 8.105 1.00 93.69 223 ARG A CA 1
ATOM 1752 C C . ARG A 1 223 ? -3.590 3.893 7.781 1.00 93.69 223 ARG A C 1
ATOM 1754 O O . ARG A 1 223 ? -3.691 4.920 7.113 1.00 93.69 223 ARG A O 1
ATOM 1761 N N . HIS A 1 224 ? -2.434 3.405 8.225 1.00 93.25 224 HIS A N 1
ATOM 1762 C CA . HIS A 1 224 ? -1.167 3.959 7.794 1.00 93.25 224 HIS A CA 1
ATOM 1763 C C . HIS A 1 224 ? -1.146 3.994 6.265 1.00 93.25 224 HIS A C 1
ATOM 1765 O O . HIS A 1 224 ? -1.203 5.095 5.720 1.00 93.25 224 HIS A O 1
ATOM 1771 N N . ILE A 1 225 ? -1.235 2.856 5.576 1.00 94.25 225 ILE A N 1
ATOM 1772 C CA . ILE A 1 225 ? -1.212 2.809 4.101 1.00 94.25 225 ILE A CA 1
ATOM 1773 C C . ILE A 1 225 ? -2.252 3.751 3.480 1.00 94.25 225 ILE A C 1
ATOM 1775 O O . ILE A 1 225 ? -1.910 4.617 2.672 1.00 94.25 225 ILE A O 1
ATOM 1779 N N . TYR A 1 226 ? -3.501 3.661 3.942 1.00 91.12 226 TYR A N 1
ATOM 1780 C CA . TYR A 1 226 ? -4.627 4.441 3.424 1.00 91.12 226 TYR A CA 1
ATOM 1781 C C . TYR A 1 226 ? -4.387 5.960 3.456 1.00 91.12 226 TYR A C 1
ATOM 1783 O O . TYR A 1 226 ? -4.872 6.691 2.595 1.00 91.12 226 TYR A O 1
ATOM 1791 N N . THR A 1 227 ? -3.628 6.470 4.432 1.00 89.06 227 THR A N 1
ATOM 1792 C CA . THR A 1 227 ? -3.400 7.919 4.560 1.00 89.06 227 THR A CA 1
ATOM 1793 C C . THR A 1 227 ? -2.594 8.532 3.412 1.00 89.06 227 THR A C 1
ATOM 1795 O O . THR A 1 227 ? -2.713 9.748 3.189 1.00 89.06 227 THR A O 1
ATOM 1798 N N . TRP A 1 228 ? -1.788 7.738 2.697 1.00 88.06 228 TRP A N 1
ATOM 1799 C CA . TRP A 1 228 ? -0.951 8.213 1.587 1.00 88.06 228 TRP A CA 1
ATOM 1800 C C . TRP A 1 228 ? -1.155 7.458 0.269 1.00 88.06 228 TRP A C 1
ATOM 1802 O O . TRP A 1 228 ? -0.930 8.064 -0.773 1.00 88.06 228 TRP A O 1
ATOM 1812 N N . ASP A 1 229 ? -1.583 6.195 0.293 1.00 89.50 229 ASP A N 1
ATOM 1813 C CA . ASP A 1 229 ? -1.871 5.401 -0.907 1.00 89.50 229 ASP A CA 1
ATOM 1814 C C . ASP A 1 229 ? -3.120 4.521 -0.689 1.00 89.50 229 ASP A C 1
ATOM 1816 O O . ASP A 1 229 ? -3.015 3.338 -0.354 1.00 89.50 229 ASP A O 1
ATOM 1820 N N . PRO A 1 230 ? -4.333 5.087 -0.834 1.00 91.25 230 PRO A N 1
ATOM 1821 C CA . PRO A 1 230 ? -5.581 4.345 -0.638 1.00 91.25 230 PRO A CA 1
ATOM 1822 C C . PRO A 1 230 ? -5.805 3.240 -1.686 1.00 91.25 230 PRO A C 1
ATOM 1824 O O . PRO A 1 230 ? -6.603 2.328 -1.446 1.00 91.25 230 PRO A O 1
ATOM 1827 N N . GLU A 1 231 ? -5.105 3.305 -2.820 1.00 90.00 231 GLU A N 1
ATOM 1828 C CA . GLU A 1 231 ? -5.186 2.341 -3.924 1.00 90.00 231 GLU A CA 1
ATOM 1829 C C . GLU A 1 231 ? -4.067 1.293 -3.878 1.00 90.00 231 GLU A C 1
ATOM 1831 O O . GLU A 1 231 ? -3.961 0.458 -4.779 1.00 90.00 231 GLU A O 1
ATOM 1836 N N . TYR A 1 232 ? -3.231 1.299 -2.835 1.00 94.50 232 TYR A N 1
ATOM 1837 C CA . TYR A 1 232 ? -2.212 0.277 -2.663 1.00 94.50 232 TYR A CA 1
ATOM 1838 C C . TYR A 1 232 ? -2.868 -1.101 -2.530 1.00 94.50 232 TYR A C 1
ATOM 1840 O O . TYR A 1 232 ? -3.475 -1.417 -1.504 1.00 94.50 232 TYR A O 1
ATOM 1848 N N . VAL A 1 233 ? -2.740 -1.922 -3.573 1.00 95.31 233 VAL A N 1
ATOM 1849 C CA . VAL A 1 233 ? -3.373 -3.245 -3.682 1.00 95.31 233 VAL A CA 1
ATOM 1850 C C . VAL A 1 233 ? -4.894 -3.142 -3.477 1.00 95.31 233 VAL A C 1
ATOM 1852 O O . VAL A 1 233 ? -5.600 -2.712 -4.382 1.00 95.31 233 VAL A O 1
ATOM 1855 N N . ASP A 1 234 ? -5.409 -3.508 -2.305 1.00 95.44 234 ASP A N 1
ATOM 1856 C CA . ASP A 1 234 ? -6.824 -3.446 -1.933 1.00 95.44 234 ASP A CA 1
ATOM 1857 C C . ASP A 1 234 ? -7.044 -2.687 -0.609 1.00 95.44 234 ASP A C 1
ATOM 1859 O O . ASP A 1 234 ? -8.075 -2.856 0.040 1.00 95.44 234 ASP A O 1
ATOM 1863 N N . THR A 1 235 ? -6.102 -1.822 -0.212 1.00 95.00 235 THR A N 1
ATOM 1864 C CA . THR A 1 235 ? -6.048 -1.132 1.094 1.00 95.00 235 THR A CA 1
ATOM 1865 C C . THR A 1 235 ? -7.382 -0.533 1.540 1.00 95.00 235 THR A C 1
ATOM 1867 O O . THR A 1 235 ? -7.812 -0.768 2.669 1.00 95.00 235 THR A O 1
ATOM 1870 N N . THR A 1 236 ? -8.069 0.215 0.672 1.00 93.75 236 THR A N 1
ATOM 1871 C CA . THR A 1 236 ? -9.376 0.807 1.012 1.00 93.75 236 THR A CA 1
ATOM 1872 C C . THR A 1 236 ? -10.423 -0.264 1.327 1.00 93.75 236 THR A C 1
ATOM 1874 O O . THR A 1 236 ? -11.099 -0.191 2.355 1.00 93.75 236 THR A O 1
ATOM 1877 N N . HIS A 1 237 ? -10.529 -1.292 0.482 1.00 94.00 237 HIS A N 1
ATOM 1878 C CA . HIS A 1 237 ? -11.451 -2.407 0.695 1.00 94.00 237 HIS A CA 1
ATOM 1879 C C . HIS A 1 237 ? -11.095 -3.182 1.971 1.00 94.00 237 HIS A C 1
ATOM 1881 O O . HIS A 1 237 ? -11.962 -3.450 2.804 1.00 94.00 237 HIS A O 1
ATOM 1887 N N . ARG A 1 238 ? -9.805 -3.470 2.169 1.00 94.88 238 ARG A N 1
ATOM 1888 C CA . ARG A 1 238 ? -9.261 -4.154 3.345 1.00 94.88 238 ARG A CA 1
ATOM 1889 C C . ARG A 1 238 ? -9.572 -3.390 4.637 1.00 94.88 238 ARG A C 1
ATOM 1891 O O . ARG A 1 238 ? -9.959 -4.004 5.631 1.00 94.88 238 ARG A O 1
ATOM 1898 N N . LEU A 1 239 ? -9.463 -2.058 4.620 1.00 95.50 239 LEU A N 1
ATOM 1899 C CA . LEU A 1 239 ? -9.789 -1.193 5.758 1.00 95.50 239 LEU A CA 1
ATOM 1900 C C . LEU A 1 239 ? -11.271 -1.280 6.121 1.00 95.50 239 LEU A C 1
ATOM 1902 O O . LEU A 1 239 ? -11.609 -1.501 7.286 1.00 95.50 239 LEU A O 1
ATOM 1906 N N . VAL A 1 240 ? -12.150 -1.129 5.125 1.00 94.31 240 VAL A N 1
ATOM 1907 C CA . VAL A 1 240 ? -13.602 -1.247 5.314 1.00 94.31 240 VAL A CA 1
ATOM 1908 C C . VAL A 1 240 ? -13.942 -2.622 5.881 1.00 94.31 240 VAL A C 1
ATOM 1910 O O . VAL A 1 240 ? -14.633 -2.717 6.895 1.00 94.31 240 VAL A O 1
ATOM 1913 N N . GLN A 1 241 ? -13.394 -3.685 5.293 1.00 95.06 241 GLN A N 1
ATOM 1914 C CA . GLN A 1 241 ? -13.615 -5.054 5.744 1.00 95.06 241 GLN A CA 1
ATOM 1915 C C . GLN A 1 241 ? -13.178 -5.260 7.202 1.00 95.06 241 GLN A C 1
ATOM 1917 O O . GLN A 1 241 ? -13.958 -5.775 8.005 1.00 95.06 241 GLN A O 1
ATOM 1922 N N . ALA A 1 242 ? -11.966 -4.833 7.569 1.00 95.88 242 ALA A N 1
ATOM 1923 C CA . ALA A 1 242 ? -11.444 -4.979 8.926 1.00 95.88 242 ALA A CA 1
ATOM 1924 C C . ALA A 1 242 ? -12.324 -4.257 9.959 1.00 95.88 242 ALA A C 1
ATOM 1926 O O . ALA A 1 242 ? -12.641 -4.809 11.016 1.00 95.88 242 ALA A O 1
ATOM 1927 N N . VAL A 1 243 ? -12.766 -3.036 9.643 1.00 94.44 243 VAL A N 1
ATOM 1928 C CA . VAL A 1 243 ? -13.648 -2.254 10.517 1.00 94.44 243 VAL A CA 1
ATOM 1929 C C . VAL A 1 243 ? -15.018 -2.913 10.666 1.00 94.44 243 VAL A C 1
ATOM 1931 O O . VAL A 1 243 ? -15.518 -3.015 11.787 1.00 94.44 243 VAL A O 1
ATOM 1934 N N . LEU A 1 244 ? -15.623 -3.394 9.576 1.00 93.38 244 LEU A N 1
ATOM 1935 C CA . LEU A 1 244 ? -16.932 -4.048 9.630 1.00 93.38 244 LEU A CA 1
ATOM 1936 C C . LEU A 1 244 ? -16.888 -5.355 10.434 1.00 93.38 244 LEU A C 1
ATOM 1938 O O . LEU A 1 244 ? -17.759 -5.567 11.280 1.00 93.38 244 LEU A O 1
ATOM 1942 N N . LEU A 1 245 ? -15.856 -6.179 10.246 1.00 95.31 245 LEU A N 1
ATOM 1943 C CA . LEU A 1 245 ? -15.667 -7.411 11.020 1.00 95.31 245 LEU A CA 1
ATOM 1944 C C . LEU A 1 245 ? -15.426 -7.116 12.505 1.00 95.31 245 LEU A C 1
ATOM 1946 O O . LEU A 1 245 ? -15.992 -7.773 13.385 1.00 95.31 245 LEU A O 1
ATOM 1950 N N . TYR A 1 246 ? -14.622 -6.096 12.814 1.00 95.06 246 TYR A N 1
ATOM 1951 C CA . TYR A 1 246 ? -14.382 -5.727 14.203 1.00 95.06 246 TYR A CA 1
ATOM 1952 C C . TYR A 1 246 ? -15.633 -5.166 14.885 1.00 95.06 246 TYR A C 1
ATOM 1954 O O . TYR A 1 246 ? -15.934 -5.549 16.020 1.00 95.06 246 TYR A O 1
ATOM 1962 N N . ARG A 1 247 ? -16.404 -4.329 14.177 1.00 92.75 247 ARG A N 1
ATOM 1963 C CA . ARG A 1 247 ? -17.722 -3.837 14.609 1.00 92.75 247 ARG A CA 1
ATOM 1964 C C . ARG A 1 247 ? -18.631 -4.998 14.997 1.00 92.75 247 ARG A C 1
ATOM 1966 O O . ARG A 1 247 ? -19.207 -4.982 16.080 1.00 92.75 247 ARG A O 1
ATOM 1973 N N . GLU A 1 248 ? -18.742 -6.020 14.152 1.00 93.00 248 GLU A N 1
ATOM 1974 C CA . GLU A 1 248 ? -19.586 -7.194 14.422 1.00 93.00 248 GLU A CA 1
ATOM 1975 C C . GLU A 1 248 ? -19.161 -7.928 15.687 1.00 93.00 248 GLU A C 1
ATOM 1977 O O . GLU A 1 248 ? -19.998 -8.287 16.519 1.00 93.00 248 GLU A O 1
ATOM 1982 N N . ARG A 1 249 ? -17.852 -8.076 15.891 1.00 94.00 249 ARG A N 1
ATOM 1983 C CA . ARG A 1 249 ? -17.313 -8.684 17.108 1.00 94.00 249 ARG A CA 1
ATOM 1984 C C . ARG A 1 249 ? -17.588 -7.845 18.357 1.00 94.00 249 ARG A C 1
ATOM 1986 O O . ARG A 1 249 ? -17.841 -8.419 19.417 1.00 94.00 249 ARG A O 1
ATOM 1993 N N . ALA A 1 250 ? -17.543 -6.519 18.252 1.00 91.81 250 ALA A N 1
ATOM 1994 C CA . ALA A 1 250 ? -17.893 -5.612 19.342 1.00 91.81 250 ALA A CA 1
ATOM 1995 C C . ALA A 1 250 ? -19.389 -5.709 19.692 1.00 91.81 250 ALA A C 1
ATOM 1997 O O . ALA A 1 250 ? -19.726 -5.914 20.859 1.00 91.81 250 ALA A O 1
ATOM 1998 N N . VAL A 1 251 ? -20.275 -5.704 18.687 1.00 92.69 251 VAL A N 1
ATOM 1999 C CA . VAL A 1 251 ? -21.724 -5.912 18.871 1.00 92.69 251 VAL A CA 1
ATOM 2000 C C . VAL A 1 251 ? -22.012 -7.252 19.544 1.00 92.69 251 VAL A C 1
ATOM 2002 O O . VAL A 1 251 ? -22.784 -7.301 20.499 1.00 92.69 251 VAL A O 1
ATOM 2005 N N . TRP A 1 252 ? -21.359 -8.332 19.108 1.00 93.50 252 TRP A N 1
ATOM 2006 C CA . TRP A 1 252 ? -21.533 -9.658 19.709 1.00 93.50 252 TRP A CA 1
ATOM 2007 C C . TRP A 1 252 ? -21.114 -9.707 21.187 1.00 93.50 252 TRP A C 1
ATOM 2009 O O . TRP A 1 252 ? -21.686 -10.457 21.975 1.00 93.50 252 TRP A O 1
ATOM 2019 N N . ARG A 1 253 ? -20.147 -8.873 21.588 1.00 93.31 253 ARG A N 1
ATOM 2020 C CA . ARG A 1 253 ? -19.718 -8.701 22.987 1.00 93.31 253 ARG A CA 1
ATOM 2021 C C . ARG A 1 253 ? -20.591 -7.728 23.786 1.00 93.31 253 ARG A C 1
ATOM 2023 O O . ARG A 1 253 ? -20.326 -7.529 24.967 1.00 93.31 253 ARG A O 1
ATOM 2030 N N . GLY A 1 254 ? -21.601 -7.123 23.163 1.00 91.81 254 GLY A N 1
ATOM 2031 C CA . GLY A 1 254 ? -22.457 -6.106 23.774 1.00 91.81 254 GLY A CA 1
ATOM 2032 C C . GLY A 1 254 ? -21.848 -4.700 23.814 1.00 91.81 254 GLY A C 1
ATOM 2033 O O . GLY A 1 254 ? -22.462 -3.797 24.375 1.00 91.81 254 GLY A O 1
ATOM 2034 N N . ASP A 1 255 ? -20.682 -4.480 23.202 1.00 93.50 255 ASP A N 1
ATOM 2035 C CA . ASP A 1 255 ? -19.993 -3.185 23.196 1.00 93.50 255 ASP A CA 1
ATOM 2036 C C . ASP A 1 255 ? -20.426 -2.338 21.989 1.00 93.50 255 ASP A C 1
ATOM 2038 O O . ASP A 1 255 ? -19.731 -2.203 20.977 1.00 93.50 255 ASP A O 1
ATOM 2042 N N . SER A 1 256 ? -21.641 -1.795 22.083 1.00 90.62 256 SER A N 1
ATOM 2043 C CA . SER A 1 256 ? -22.238 -0.994 21.005 1.00 90.62 256 SER A CA 1
ATOM 2044 C C . SER A 1 256 ? -21.533 0.354 20.813 1.00 90.62 256 SER A C 1
ATOM 2046 O O . SER A 1 256 ? -21.515 0.873 19.699 1.00 90.62 256 SER A O 1
ATOM 20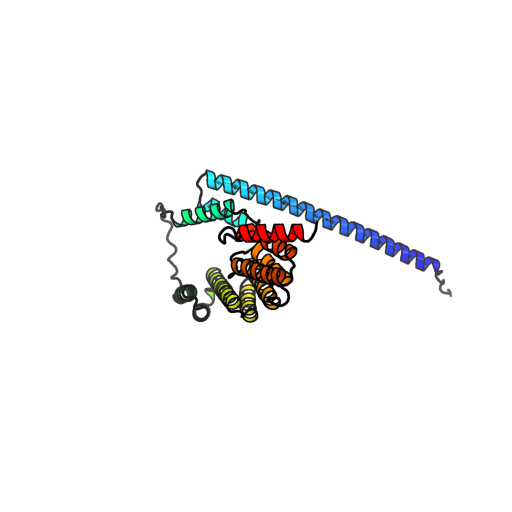48 N N . CYS A 1 257 ? -20.909 0.904 21.863 1.00 91.19 257 CYS A N 1
ATOM 2049 C CA . CYS A 1 257 ? -20.144 2.149 21.771 1.00 91.19 257 CYS A CA 1
ATOM 2050 C C . CYS A 1 257 ? -18.860 1.975 20.967 1.00 91.19 257 CYS A C 1
ATOM 2052 O O . CYS A 1 257 ? -18.572 2.782 20.083 1.00 91.19 257 CYS A O 1
ATOM 2054 N N . LEU A 1 258 ? -18.113 0.901 21.222 1.00 87.38 258 LEU A N 1
ATOM 2055 C CA . LEU A 1 258 ? -16.934 0.572 20.432 1.00 87.38 258 LEU A CA 1
ATOM 2056 C C . LEU A 1 258 ? -17.300 0.304 18.968 1.00 87.38 258 LEU A C 1
ATOM 2058 O O . LEU A 1 258 ? -16.626 0.795 18.063 1.00 87.38 258 LEU A O 1
ATOM 2062 N N . ALA A 1 259 ? -18.390 -0.430 18.729 1.00 89.38 259 ALA A N 1
ATOM 2063 C CA . ALA A 1 259 ? -18.894 -0.689 17.383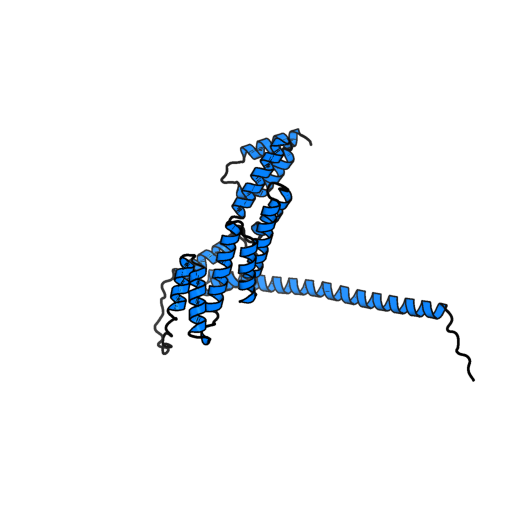 1.00 89.38 259 ALA A CA 1
ATOM 2064 C C . ALA A 1 259 ? -19.240 0.611 16.633 1.00 89.38 259 ALA A C 1
ATOM 2066 O O . ALA A 1 259 ? -18.844 0.770 15.477 1.00 89.38 259 ALA A O 1
ATOM 2067 N N . PHE A 1 260 ? -19.933 1.544 17.295 1.00 89.56 260 PHE A N 1
ATOM 2068 C CA . PHE A 1 260 ? -20.244 2.864 16.745 1.00 89.56 260 PHE A CA 1
ATOM 2069 C C . PHE A 1 260 ? -18.972 3.656 16.422 1.00 89.56 260 PHE A C 1
ATOM 2071 O O . PHE A 1 260 ? -18.824 4.116 15.294 1.00 89.56 260 PHE A O 1
ATOM 2078 N N . LEU A 1 261 ? -18.034 3.758 17.373 1.00 88.62 261 LEU A N 1
ATOM 2079 C CA . LEU A 1 261 ? -16.793 4.522 17.211 1.00 88.62 261 LEU A CA 1
ATOM 2080 C C . LEU A 1 261 ? -16.023 4.094 15.957 1.00 88.62 261 LEU A C 1
ATOM 2082 O O . LEU A 1 261 ? -15.619 4.929 15.153 1.00 88.62 261 LEU A O 1
ATOM 2086 N N . TYR A 1 262 ? -15.834 2.788 15.766 1.00 85.50 262 TYR A N 1
ATOM 2087 C CA . TYR A 1 262 ? -15.102 2.280 14.609 1.00 85.50 262 TYR A CA 1
ATOM 2088 C C . TYR A 1 262 ? -15.865 2.477 13.297 1.00 85.50 262 TYR A C 1
ATOM 2090 O O . TYR A 1 262 ? -15.246 2.845 12.299 1.00 85.50 262 TYR A O 1
ATOM 2098 N N . LEU A 1 263 ? -17.190 2.306 13.289 1.00 87.81 263 LEU A N 1
ATOM 2099 C CA . LEU A 1 263 ? -18.006 2.581 12.104 1.00 87.81 263 LEU A CA 1
ATOM 2100 C C . LEU A 1 263 ? -17.965 4.069 11.713 1.00 87.81 263 LEU A C 1
ATOM 2102 O O . LEU A 1 263 ? -17.935 4.399 10.527 1.00 87.81 263 LEU A O 1
ATOM 2106 N N . ASP A 1 264 ? -17.922 4.963 12.701 1.00 86.62 264 ASP A N 1
ATOM 2107 C CA . ASP A 1 264 ? -17.810 6.405 12.486 1.00 86.62 264 ASP A CA 1
ATOM 2108 C C . ASP A 1 264 ? -16.501 6.778 11.777 1.00 86.62 264 ASP A C 1
ATOM 2110 O O . ASP A 1 264 ? -16.495 7.551 10.820 1.00 86.62 264 ASP A O 1
ATOM 2114 N N . THR A 1 265 ? -15.401 6.110 12.138 1.00 85.38 265 THR A N 1
ATOM 2115 C CA . THR A 1 265 ? -14.067 6.394 11.586 1.00 85.38 265 THR A CA 1
ATOM 2116 C C . THR A 1 265 ? -13.885 6.107 10.088 1.00 85.38 265 THR A C 1
ATOM 2118 O O . THR A 1 265 ? -12.825 6.430 9.540 1.00 85.38 265 THR A O 1
ATOM 2121 N N . ILE A 1 266 ? -14.857 5.467 9.432 1.00 88.00 266 ILE A N 1
ATOM 2122 C CA . ILE A 1 266 ? -14.849 5.184 7.988 1.00 88.00 266 ILE A CA 1
ATOM 2123 C C . ILE A 1 266 ? -16.116 5.693 7.285 1.00 88.00 266 ILE A C 1
ATOM 2125 O O . ILE A 1 266 ? -16.412 5.253 6.181 1.00 88.00 266 ILE A O 1
ATOM 2129 N N . GLN A 1 267 ? -16.866 6.623 7.889 1.00 83.00 267 GLN A N 1
ATOM 2130 C CA . GLN A 1 267 ? -18.150 7.099 7.349 1.00 83.00 267 GLN A CA 1
ATOM 2131 C C . GLN A 1 267 ? -18.090 7.521 5.882 1.00 83.00 267 GLN A C 1
ATOM 2133 O O . GLN A 1 267 ? -18.964 7.190 5.086 1.00 83.00 267 GLN A O 1
ATOM 2138 N N . ASP A 1 268 ? -17.017 8.221 5.521 1.00 83.69 268 ASP A N 1
ATOM 2139 C CA . ASP A 1 268 ? -16.842 8.768 4.184 1.00 83.69 268 ASP A CA 1
ATOM 2140 C C . ASP A 1 268 ? -16.633 7.675 3.138 1.00 83.69 268 ASP A C 1
ATOM 2142 O O . ASP A 1 268 ? -17.004 7.866 1.985 1.00 83.69 268 ASP A O 1
ATOM 2146 N N . LEU A 1 269 ? -16.106 6.521 3.558 1.00 83.62 269 LEU A N 1
ATOM 2147 C CA . LEU A 1 269 ? -15.919 5.335 2.725 1.00 83.62 269 LEU A CA 1
ATOM 2148 C C . LEU A 1 269 ? -17.202 4.511 2.570 1.00 83.62 269 LEU A C 1
ATOM 2150 O O . LEU A 1 269 ? -17.300 3.697 1.659 1.00 83.62 269 LEU A O 1
ATOM 2154 N N . LEU A 1 270 ? -18.175 4.690 3.466 1.00 75.00 270 LEU A N 1
ATOM 2155 C CA . LEU A 1 270 ? -19.365 3.844 3.563 1.00 75.00 270 LEU A CA 1
ATOM 2156 C C . LEU A 1 270 ? -20.614 4.438 2.910 1.00 75.00 270 LEU A C 1
ATOM 2158 O O . LEU A 1 270 ? -21.649 3.777 2.915 1.00 75.00 270 LEU A O 1
ATOM 2162 N N . ARG A 1 271 ? -20.549 5.650 2.342 1.00 76.50 271 ARG A N 1
ATOM 2163 C CA . ARG A 1 271 ? -21.723 6.328 1.755 1.00 76.50 271 ARG A CA 1
ATOM 2164 C C . ARG A 1 271 ? -22.446 5.503 0.684 1.00 76.50 271 ARG A C 1
ATOM 2166 O O . ARG A 1 271 ? -23.630 5.712 0.461 1.00 76.50 271 ARG A O 1
ATOM 2173 N N . GLU A 1 272 ? -21.761 4.558 0.048 1.00 71.31 272 GLU A N 1
ATOM 2174 C CA . GLU A 1 272 ? -22.346 3.665 -0.960 1.00 71.31 272 GLU A CA 1
ATOM 2175 C C . GLU A 1 272 ? -22.991 2.398 -0.370 1.00 71.31 272 GLU A C 1
ATOM 2177 O O . GLU A 1 272 ? -23.781 1.744 -1.044 1.00 71.31 272 GLU A O 1
ATOM 2182 N N . LEU A 1 273 ? -22.676 2.045 0.881 1.00 75.62 273 LEU A N 1
ATOM 2183 C CA . LEU A 1 273 ? -23.132 0.813 1.538 1.00 75.62 273 LEU A CA 1
ATOM 2184 C C . LEU A 1 273 ? -24.434 0.988 2.344 1.00 75.62 273 LEU A C 1
ATOM 2186 O O . LEU A 1 273 ? -24.894 0.014 2.935 1.00 75.62 273 LEU A O 1
ATOM 2190 N N . ASP A 1 274 ? -25.009 2.197 2.372 1.00 80.81 274 ASP A N 1
ATOM 2191 C CA . ASP A 1 274 ? -26.266 2.543 3.066 1.00 80.81 274 ASP A CA 1
ATOM 2192 C C . ASP A 1 274 ? -26.328 2.015 4.517 1.00 80.81 274 ASP A C 1
ATOM 2194 O O . ASP A 1 274 ? -27.272 1.360 4.961 1.00 80.81 274 ASP A O 1
ATOM 2198 N N . LEU A 1 275 ? -25.254 2.265 5.274 1.00 83.81 275 LEU A N 1
ATOM 2199 C CA . LEU A 1 275 ? -25.124 1.833 6.672 1.00 83.81 275 LEU A CA 1
ATOM 2200 C C . LEU A 1 275 ? -25.620 2.885 7.677 1.00 83.81 275 LEU A C 1
ATOM 2202 O O . LEU A 1 275 ? -25.341 2.768 8.874 1.00 83.81 275 LEU A O 1
ATOM 2206 N N . ASP A 1 276 ? -26.370 3.888 7.219 1.00 85.06 276 ASP A N 1
ATOM 2207 C CA . ASP A 1 276 ? -26.861 4.986 8.056 1.00 85.06 276 ASP A CA 1
ATOM 2208 C C . ASP A 1 276 ? -27.802 4.469 9.149 1.00 85.06 276 ASP A C 1
ATOM 2210 O O . ASP A 1 276 ? -27.611 4.771 10.328 1.00 85.06 276 ASP A O 1
ATOM 2214 N N . HIS A 1 277 ? -28.726 3.566 8.802 1.00 87.50 277 HIS A N 1
ATOM 2215 C CA . HIS A 1 277 ? -29.612 2.939 9.789 1.00 87.50 277 HIS A CA 1
ATOM 2216 C C . HIS A 1 277 ? -28.816 2.175 10.864 1.00 87.50 277 HIS A C 1
ATOM 2218 O O . HIS A 1 277 ? -29.184 2.172 12.042 1.00 87.50 277 HIS A O 1
ATOM 2224 N N . VAL A 1 278 ? -27.749 1.472 10.460 1.00 88.12 278 VAL A N 1
ATOM 2225 C CA . VAL A 1 278 ? -26.930 0.655 11.369 1.00 88.12 278 VAL A CA 1
ATOM 2226 C C . VAL A 1 278 ? -26.161 1.563 12.319 1.00 88.12 278 VAL A C 1
ATOM 2228 O O . VAL A 1 278 ? -26.055 1.276 13.512 1.00 88.12 278 VAL A O 1
ATOM 2231 N N . ARG A 1 279 ? -25.642 2.679 11.804 1.00 88.94 279 ARG A N 1
ATOM 2232 C CA . ARG A 1 279 ? -24.976 3.703 12.602 1.00 88.94 279 ARG A CA 1
ATOM 2233 C C . ARG A 1 279 ? -25.915 4.300 13.642 1.00 88.94 279 ARG A C 1
ATOM 2235 O O . ARG A 1 279 ? -25.530 4.363 14.807 1.00 88.94 279 ARG A O 1
ATOM 2242 N N . GLU A 1 280 ? -27.110 4.720 13.239 1.00 90.44 280 GLU A N 1
ATOM 2243 C CA . GLU A 1 280 ? -28.095 5.318 14.145 1.00 90.44 280 GLU A CA 1
ATOM 2244 C C . GLU A 1 280 ? -28.497 4.348 15.265 1.00 90.44 280 GLU A C 1
ATOM 2246 O O . GLU A 1 280 ? -28.518 4.735 16.435 1.00 90.44 280 GLU A O 1
ATOM 2251 N N . ASP A 1 281 ? -28.739 3.072 14.942 1.00 92.81 281 ASP A N 1
ATOM 2252 C CA . ASP A 1 281 ? -29.037 2.031 15.937 1.00 92.81 281 ASP A CA 1
ATOM 2253 C C . ASP A 1 281 ? -27.880 1.847 16.935 1.00 92.81 281 ASP A C 1
ATOM 2255 O O . ASP A 1 281 ? -28.094 1.850 18.150 1.00 92.81 281 ASP A O 1
ATOM 2259 N N . LEU A 1 282 ? -26.634 1.754 16.454 1.00 91.69 282 LEU A N 1
ATOM 2260 C CA . LEU A 1 282 ? -25.461 1.642 17.327 1.00 91.69 282 LEU A CA 1
ATOM 2261 C C . LEU A 1 282 ? -25.259 2.891 18.194 1.00 91.69 282 LEU A C 1
ATOM 2263 O O . LEU A 1 282 ? -24.922 2.763 19.373 1.00 91.69 282 LEU A O 1
ATOM 2267 N N . GLN A 1 283 ? -25.505 4.083 17.648 1.00 92.62 283 GLN A N 1
ATOM 2268 C CA . GLN A 1 283 ? -25.437 5.343 18.385 1.00 92.62 283 GLN A CA 1
ATOM 2269 C C . GLN A 1 283 ? -26.472 5.382 19.514 1.00 92.62 283 GLN A C 1
ATOM 2271 O O . GLN A 1 283 ? -26.134 5.707 20.654 1.00 92.62 283 GLN A O 1
ATOM 2276 N N . GLN A 1 284 ? -27.720 5.002 19.225 1.00 93.00 284 GLN A N 1
ATOM 2277 C CA . GLN A 1 284 ? -28.785 4.928 20.223 1.00 93.00 284 GLN A CA 1
ATOM 2278 C C . GLN A 1 284 ? -28.432 3.932 21.328 1.00 93.00 284 GLN A C 1
ATOM 2280 O O . GLN A 1 284 ? -28.471 4.289 22.507 1.00 93.00 284 GLN A O 1
ATOM 2285 N N . ARG A 1 285 ? -28.003 2.716 20.969 1.00 91.69 285 ARG A N 1
ATOM 2286 C CA . ARG A 1 285 ? -27.575 1.697 21.942 1.00 91.69 285 ARG A CA 1
ATOM 2287 C C . ARG A 1 285 ? -26.396 2.159 22.787 1.00 91.69 285 ARG A C 1
ATOM 2289 O O . ARG A 1 285 ? -26.392 1.909 23.987 1.00 91.69 285 ARG A O 1
ATOM 2296 N N . CYS A 1 286 ? -25.429 2.850 22.188 1.00 91.94 286 CYS A N 1
ATOM 2297 C CA . CYS A 1 286 ? -24.313 3.426 22.926 1.00 91.94 286 CYS A CA 1
ATOM 2298 C C . CYS A 1 286 ? -24.790 4.477 23.938 1.00 91.94 286 CYS A C 1
ATOM 2300 O O . CYS A 1 286 ? -24.467 4.381 25.118 1.00 91.94 286 CYS A O 1
ATOM 2302 N N . SER A 1 287 ? -25.633 5.423 23.510 1.00 90.50 287 SER A N 1
ATOM 2303 C CA . SER A 1 287 ? -26.176 6.461 24.399 1.00 90.50 287 SER A CA 1
ATOM 2304 C C . SER A 1 287 ? -27.021 5.890 25.547 1.00 90.50 287 SER A C 1
ATOM 2306 O O . SER A 1 287 ? -26.987 6.408 26.660 1.00 90.50 287 SER A O 1
ATOM 2308 N N . ALA A 1 288 ? -27.731 4.782 25.305 1.00 87.12 288 ALA A N 1
ATOM 2309 C CA . ALA A 1 288 ? -28.518 4.077 26.313 1.00 87.12 288 ALA A CA 1
ATOM 2310 C C . ALA A 1 288 ? -27.659 3.251 27.289 1.00 87.12 288 ALA A C 1
ATOM 2312 O O . ALA A 1 288 ? -28.082 3.011 28.419 1.00 87.12 288 ALA A O 1
ATOM 2313 N N . ALA A 1 289 ? -26.468 2.815 26.865 1.00 75.75 289 ALA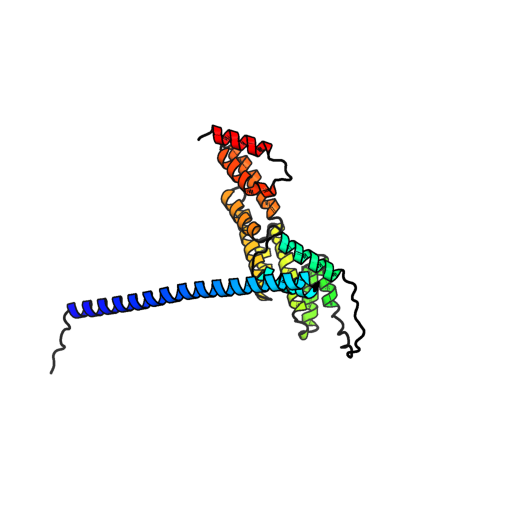 A N 1
ATOM 2314 C CA . ALA A 1 289 ? -25.522 2.059 27.683 1.00 75.75 289 ALA A CA 1
ATOM 2315 C C . ALA A 1 289 ? -24.696 2.941 28.642 1.00 75.75 289 ALA A C 1
ATOM 2317 O O . ALA A 1 289 ? -24.084 2.402 29.564 1.00 75.75 289 ALA A O 1
ATOM 2318 N N . GLY A 1 290 ? -24.705 4.269 28.467 1.00 58.75 290 GLY A N 1
ATOM 2319 C CA . GLY A 1 290 ? -24.140 5.211 29.435 1.00 58.75 290 GLY A CA 1
ATOM 2320 C C . GLY A 1 290 ? -23.731 6.559 28.843 1.00 58.75 290 GLY A C 1
ATOM 2321 O O . GLY A 1 290 ? -22.681 6.668 28.209 1.00 58.75 290 GLY A O 1
ATOM 2322 N N . GLY A 1 291 ? -24.535 7.587 29.129 1.00 45.28 291 GLY A N 1
ATOM 2323 C CA . GLY A 1 291 ? -23.992 8.885 29.543 1.00 45.28 291 GLY A CA 1
ATOM 2324 C C . GLY A 1 291 ? -23.526 8.843 30.996 1.00 45.28 291 GLY A C 1
ATOM 2325 O O . GLY A 1 291 ? -23.956 7.919 31.726 1.00 45.28 291 GLY A O 1
#

pLDDT: mean 81.53, std 14.28, range [32.84, 97.75]